Protein AF-A0A8T6LAF3-F1 (afdb_monomer_lite)

Secondary structure (DSSP, 8-state):
-----SEEEEE-SSS-HHHHHTTTTS--PPBSSSS-BSS--HHHHHHHHHHHHHHHTT---SSEEEEE-SSSSEEEEETTEEEEEEEEEE--HHHHHHHHHHHHS--S--PPPPHHHHHHHHHHHHHHHHHHHHTTTTTTS--S-EEEEEEE----SS-HHHHHHT---GGG-SSSS-EEEEETTEEEE-TTT-SSSPPEEEE-TT-TTT-HHHHHHHHHHHHHHT-TTT--HHHHHHHHHHHHHHHHHHHHHHHHHHHHHHHHHHH-GGG-SHHHHHHHHHHHHHHHHHHHH-GGGGGGG--THHHHHHHHHHHHHHHT--GGGS-SS--S-IIIIIS-TT--PPP------

Structure (mmCIF, N/CA/C/O backbone):
data_AF-A0A8T6LAF3-F1
#
_entry.id   AF-A0A8T6LAF3-F1
#
loop_
_atom_site.group_PDB
_atom_site.id
_atom_site.type_symbol
_atom_site.label_atom_id
_atom_site.label_alt_id
_atom_site.label_comp_id
_atom_site.label_asym_id
_atom_site.label_entity_id
_atom_site.label_seq_id
_atom_site.pdbx_PDB_ins_code
_atom_site.Cartn_x
_atom_site.Cartn_y
_atom_site.Cartn_z
_atom_site.occupancy
_atom_site.B_iso_or_equiv
_atom_site.auth_seq_id
_atom_site.auth_comp_id
_atom_site.auth_asym_id
_atom_site.auth_atom_id
_atom_site.pdbx_PDB_model_num
ATOM 1 N N . MET A 1 1 ? -0.465 29.584 13.038 1.00 35.12 1 MET A N 1
ATOM 2 C CA . MET A 1 1 ? 0.715 28.860 12.521 1.00 35.12 1 MET A CA 1
ATOM 3 C C . MET A 1 1 ? 0.182 27.584 11.901 1.00 35.12 1 MET A C 1
ATOM 5 O O . MET A 1 1 ? -0.542 26.882 12.592 1.00 35.12 1 MET A O 1
ATOM 9 N N . SER A 1 2 ? 0.365 27.371 10.596 1.00 39.16 2 SER A N 1
ATOM 10 C CA . SER A 1 2 ? -0.203 26.204 9.914 1.00 39.16 2 SER A CA 1
ATOM 11 C C . SER A 1 2 ? 0.422 24.928 10.471 1.00 39.16 2 SER A C 1
ATOM 13 O O . SER A 1 2 ? 1.623 24.721 10.305 1.00 39.16 2 SER A O 1
ATOM 15 N N . ASN A 1 3 ? -0.383 24.087 11.116 1.00 47.97 3 ASN A N 1
ATOM 16 C CA . ASN A 1 3 ? 0.007 22.715 11.413 1.00 47.97 3 ASN A CA 1
ATOM 17 C C . ASN A 1 3 ? 0.125 21.968 10.084 1.00 47.97 3 ASN A C 1
ATOM 19 O O . ASN A 1 3 ? -0.878 21.562 9.500 1.00 47.97 3 ASN A O 1
ATOM 23 N N . ALA A 1 4 ? 1.349 21.865 9.572 1.00 59.47 4 ALA A N 1
ATOM 24 C CA . ALA A 1 4 ? 1.648 21.021 8.428 1.00 59.47 4 ALA A CA 1
ATOM 25 C C . ALA A 1 4 ? 1.359 19.559 8.801 1.00 59.47 4 ALA A C 1
ATOM 27 O O . ALA A 1 4 ? 1.658 19.131 9.917 1.00 59.47 4 ALA A O 1
ATOM 28 N N . ALA A 1 5 ? 0.760 18.804 7.880 1.00 66.50 5 ALA A N 1
ATOM 29 C CA . ALA A 1 5 ? 0.507 17.382 8.082 1.00 66.50 5 ALA A CA 1
ATOM 30 C C . ALA A 1 5 ? 1.828 16.641 8.369 1.00 66.50 5 ALA A C 1
ATOM 32 O O . ALA A 1 5 ? 2.829 16.898 7.696 1.00 66.50 5 ALA A O 1
ATOM 33 N N . ARG A 1 6 ? 1.831 15.706 9.335 1.00 84.06 6 ARG A N 1
ATOM 34 C CA . ARG A 1 6 ? 3.007 14.873 9.669 1.00 84.06 6 ARG A CA 1
ATOM 35 C C . ARG A 1 6 ? 3.516 14.128 8.437 1.00 84.06 6 ARG A C 1
ATOM 37 O O . ARG A 1 6 ? 4.718 13.998 8.239 1.00 84.06 6 ARG A O 1
ATOM 44 N N . TRP A 1 7 ? 2.582 13.635 7.632 1.00 90.44 7 TRP A N 1
ATOM 45 C CA . TRP A 1 7 ? 2.799 13.071 6.310 1.00 90.44 7 TRP A CA 1
ATOM 46 C C . TRP A 1 7 ? 1.482 13.122 5.524 1.00 90.44 7 TRP A C 1
ATOM 48 O O . TRP A 1 7 ? 0.400 13.287 6.092 1.00 90.44 7 TRP A O 1
ATOM 58 N N . THR A 1 8 ? 1.568 13.018 4.200 1.00 93.25 8 THR A N 1
ATOM 59 C CA . THR A 1 8 ? 0.414 12.873 3.303 1.00 93.25 8 THR A CA 1
ATOM 60 C C . THR A 1 8 ? 0.684 11.728 2.339 1.00 93.25 8 THR A C 1
ATOM 62 O O . THR A 1 8 ? 1.820 11.572 1.890 1.00 93.25 8 THR A O 1
ATOM 65 N N . ARG A 1 9 ? -0.336 10.916 2.057 1.00 94.38 9 ARG A N 1
ATOM 66 C CA . ARG A 1 9 ? -0.231 9.747 1.180 1.00 94.38 9 ARG A CA 1
ATOM 67 C C . ARG A 1 9 ? -1.473 9.619 0.313 1.00 94.38 9 ARG A C 1
ATOM 69 O O . ARG A 1 9 ? -2.582 9.700 0.833 1.00 94.38 9 ARG A O 1
ATOM 76 N N . GLU A 1 10 ? -1.263 9.440 -0.981 1.00 95.12 10 GLU A N 1
ATOM 77 C CA . GLU A 1 10 ? -2.317 9.200 -1.963 1.00 95.12 10 GLU A CA 1
ATOM 78 C C . GLU A 1 10 ? -2.488 7.695 -2.168 1.00 95.12 10 GLU A C 1
ATOM 80 O O . GLU A 1 10 ? -1.505 6.956 -2.191 1.00 95.12 10 GLU A O 1
ATOM 85 N N . PHE A 1 11 ? -3.739 7.274 -2.298 1.00 94.44 11 PHE A N 1
ATOM 86 C CA . PHE A 1 11 ? -4.150 5.924 -2.639 1.00 94.44 11 PHE A CA 1
ATOM 87 C C . PHE A 1 11 ? -4.843 5.990 -3.994 1.00 94.44 11 PHE A C 1
ATOM 89 O O . PHE A 1 11 ? -5.894 6.627 -4.133 1.00 94.44 11 PHE A O 1
ATOM 96 N N . SER A 1 12 ? -4.216 5.399 -5.006 1.00 87.94 12 SER A N 1
ATOM 97 C CA . SER A 1 12 ? -4.565 5.598 -6.409 1.00 87.94 12 SER A CA 1
ATOM 98 C C . SER A 1 12 ? -5.348 4.416 -6.981 1.00 87.94 12 SER A C 1
ATOM 100 O O . SER A 1 12 ? -5.460 3.355 -6.382 1.00 87.94 12 SER A O 1
ATOM 102 N N . THR A 1 13 ? -5.899 4.594 -8.180 1.00 82.44 13 THR A N 1
ATOM 103 C CA . THR A 1 13 ? -6.490 3.501 -8.974 1.00 82.44 13 THR A CA 1
ATOM 104 C C . THR A 1 13 ? -5.475 2.832 -9.909 1.00 82.44 13 THR A C 1
ATOM 106 O O . THR A 1 13 ? -5.830 1.948 -10.686 1.00 82.44 13 THR A O 1
ATOM 109 N N . THR A 1 14 ? -4.221 3.291 -9.895 1.00 76.44 14 THR A N 1
ATOM 110 C CA . THR A 1 14 ? -3.166 2.916 -10.855 1.00 76.44 14 THR A CA 1
ATOM 111 C C . THR A 1 14 ? -2.008 2.125 -10.241 1.00 76.44 14 THR A C 1
ATOM 113 O O . THR A 1 14 ? -1.138 1.651 -10.977 1.00 76.44 14 THR A O 1
ATOM 116 N N . SER A 1 15 ? -2.003 1.991 -8.919 1.00 77.19 15 SER A N 1
ATOM 117 C CA . SER A 1 15 ? -1.082 1.210 -8.088 1.00 77.19 15 SER A CA 1
ATOM 118 C C . SER A 1 15 ? -1.895 0.256 -7.216 1.00 77.19 15 SER A C 1
ATOM 120 O O . SER A 1 15 ? -3.097 0.458 -7.032 1.00 77.19 15 SER A O 1
ATOM 122 N N . SER A 1 16 ? -1.259 -0.799 -6.704 1.00 82.88 16 SER A N 1
ATOM 123 C CA . SER A 1 16 ? -1.925 -1.677 -5.744 1.00 82.88 16 SER A CA 1
ATOM 124 C C . SER A 1 16 ? -2.088 -0.967 -4.395 1.00 82.88 16 SER A C 1
ATOM 126 O O . SER A 1 16 ? -1.293 -0.102 -4.016 1.00 82.88 16 SER A O 1
ATOM 128 N N . PHE A 1 17 ? -3.092 -1.374 -3.621 1.00 86.81 17 PHE A N 1
ATOM 129 C CA . PHE A 1 17 ? -3.304 -0.832 -2.279 1.00 86.81 17 PHE A CA 1
ATOM 130 C C . PHE A 1 17 ? -2.110 -1.100 -1.340 1.00 86.81 17 PHE A C 1
ATOM 132 O O . PHE A 1 17 ? -1.766 -0.257 -0.508 1.00 86.81 17 PHE A O 1
ATOM 139 N N . ALA A 1 18 ? -1.440 -2.249 -1.492 1.00 84.25 18 ALA A N 1
ATOM 140 C CA . ALA A 1 18 ? -0.227 -2.571 -0.743 1.00 84.25 18 ALA A CA 1
ATOM 141 C C . ALA A 1 18 ? 0.961 -1.669 -1.114 1.00 84.25 18 ALA A C 1
ATOM 143 O O . ALA A 1 18 ? 1.684 -1.240 -0.211 1.00 84.25 18 ALA A O 1
ATOM 144 N N . ASP A 1 19 ? 1.140 -1.337 -2.398 1.00 84.38 19 ASP A N 1
ATOM 145 C CA . ASP A 1 19 ? 2.178 -0.397 -2.844 1.00 84.38 19 ASP A CA 1
ATOM 146 C C . ASP A 1 19 ? 1.948 0.990 -2.246 1.00 84.38 19 ASP A C 1
ATOM 148 O O . ASP A 1 19 ? 2.869 1.597 -1.688 1.00 84.38 19 ASP A O 1
ATOM 152 N N . ASP A 1 20 ? 0.699 1.459 -2.299 1.00 89.06 20 ASP A N 1
ATOM 153 C CA . ASP A 1 20 ? 0.316 2.749 -1.736 1.00 89.06 20 ASP A CA 1
ATOM 154 C C . ASP A 1 20 ? 0.552 2.775 -0.227 1.00 89.06 20 ASP A C 1
ATOM 156 O O . ASP A 1 20 ? 1.079 3.759 0.289 1.00 89.06 20 ASP A O 1
ATOM 160 N N . LEU A 1 21 ? 0.258 1.687 0.495 1.00 90.06 21 LEU A N 1
ATOM 161 C CA . LEU A 1 21 ? 0.566 1.543 1.921 1.00 90.06 21 LEU A CA 1
ATOM 162 C C . LEU A 1 21 ? 2.072 1.472 2.215 1.00 90.06 21 LEU A C 1
ATOM 164 O O . LEU A 1 21 ? 2.531 2.037 3.214 1.00 90.06 21 LEU A O 1
ATOM 168 N N . GLY A 1 22 ? 2.870 0.789 1.395 1.00 86.88 22 GLY A N 1
ATOM 169 C CA . GLY A 1 22 ? 4.286 0.526 1.661 1.00 86.88 22 GLY A CA 1
ATOM 170 C C . GLY A 1 22 ? 4.536 0.076 3.112 1.00 86.88 22 GLY A C 1
ATOM 171 O O . GLY A 1 22 ? 3.829 -0.777 3.655 1.00 86.88 22 GLY A O 1
ATOM 172 N N . CYS A 1 23 ? 5.496 0.711 3.795 1.00 85.31 23 CYS A N 1
ATOM 173 C CA . CYS A 1 23 ? 5.815 0.429 5.202 1.00 85.31 23 CYS A CA 1
ATOM 174 C C . CYS A 1 23 ? 4.891 1.109 6.236 1.00 85.31 23 CYS A C 1
ATOM 176 O O . CYS A 1 23 ? 5.088 0.928 7.441 1.00 85.31 23 CYS A O 1
ATOM 178 N N . LEU A 1 24 ? 3.897 1.899 5.810 1.00 87.88 24 LEU A N 1
ATOM 179 C CA . LEU A 1 24 ? 3.048 2.673 6.719 1.00 87.88 24 LEU A CA 1
ATOM 180 C C . LEU A 1 24 ? 2.255 1.752 7.648 1.00 87.88 24 LEU A C 1
ATOM 182 O O . LEU A 1 24 ? 1.417 0.981 7.187 1.00 87.88 24 LEU A O 1
ATOM 186 N N . GLY A 1 25 ? 2.497 1.843 8.956 1.00 85.81 25 GLY A N 1
ATOM 187 C CA . GLY A 1 25 ? 1.742 1.072 9.946 1.00 85.81 25 GLY A CA 1
ATOM 188 C C . GLY A 1 25 ? 1.915 -0.449 9.849 1.00 85.81 25 GLY A C 1
ATOM 189 O O . GLY A 1 25 ? 1.119 -1.187 10.433 1.00 85.81 25 GLY A O 1
ATOM 190 N N . ALA A 1 26 ? 2.928 -0.926 9.113 1.00 82.88 26 ALA A N 1
ATOM 191 C CA . ALA A 1 26 ? 3.217 -2.355 8.982 1.00 82.88 26 ALA A CA 1
ATOM 192 C C . ALA A 1 26 ? 3.587 -2.970 10.342 1.00 82.88 26 ALA A C 1
ATOM 194 O O . ALA A 1 26 ? 3.180 -4.082 10.668 1.00 82.88 26 ALA A O 1
ATOM 195 N N . TRP A 1 27 ? 4.297 -2.207 11.176 1.00 75.12 27 TRP A N 1
ATOM 196 C CA . TRP A 1 27 ? 4.736 -2.637 12.496 1.00 75.12 27 TRP A CA 1
ATOM 197 C C . TRP A 1 27 ? 4.816 -1.466 13.485 1.00 75.12 27 TRP A C 1
ATOM 199 O O . TRP A 1 27 ? 4.896 -0.301 13.091 1.00 75.12 27 TRP A O 1
ATOM 209 N N . VAL A 1 28 ? 4.787 -1.790 14.780 1.00 71.69 28 VAL A N 1
ATOM 210 C CA . VAL A 1 28 ? 4.922 -0.847 15.896 1.00 71.69 28 VAL A CA 1
ATOM 211 C C . VAL A 1 28 ? 6.222 -1.141 16.637 1.00 71.69 28 VAL A C 1
ATOM 213 O O . VAL A 1 28 ? 6.391 -2.237 17.164 1.00 71.69 28 VAL A O 1
ATOM 216 N N . GLY A 1 29 ? 7.113 -0.146 16.709 1.00 60.28 29 GLY A N 1
ATOM 217 C CA . GLY A 1 29 ? 8.422 -0.240 17.360 1.00 60.28 29 GLY A CA 1
ATOM 218 C C . GLY A 1 29 ? 8.396 -0.677 18.817 1.00 60.28 29 GLY A C 1
ATOM 219 O O . GLY A 1 29 ? 7.393 -0.428 19.488 1.00 60.28 29 GLY A O 1
ATOM 220 N N . PRO A 1 30 ? 9.481 -1.268 19.362 1.00 57.03 30 PRO A N 1
ATOM 221 C CA . PRO A 1 30 ? 9.568 -1.556 20.789 1.00 57.03 30 PRO A CA 1
ATOM 222 C C . PRO A 1 30 ? 9.422 -0.264 21.596 1.00 57.03 30 PRO A C 1
ATOM 224 O O . PRO A 1 30 ? 9.661 0.845 21.097 1.00 57.03 30 PRO A O 1
ATOM 227 N N . ARG A 1 31 ? 8.986 -0.382 22.850 1.00 59.12 31 ARG A N 1
ATOM 228 C CA . ARG A 1 31 ? 8.898 0.788 23.722 1.00 59.12 31 ARG A CA 1
ATOM 229 C C . ARG A 1 31 ? 10.295 1.270 24.102 1.00 59.12 31 ARG A C 1
ATOM 231 O O . ARG A 1 31 ? 11.169 0.483 24.447 1.00 59.12 31 ARG A O 1
ATOM 238 N N . THR A 1 32 ? 10.493 2.584 24.067 1.00 55.91 32 THR A N 1
ATOM 239 C CA . THR A 1 32 ? 11.695 3.260 24.588 1.00 55.91 32 THR A CA 1
ATOM 240 C C . THR A 1 32 ? 11.451 3.940 25.930 1.00 55.91 32 THR A C 1
ATOM 242 O O . THR A 1 32 ? 12.365 4.518 26.511 1.00 55.91 32 THR A O 1
ATOM 245 N N . GLY A 1 33 ? 10.223 3.861 26.442 1.00 55.62 33 GLY A N 1
ATOM 246 C CA . GLY A 1 33 ? 9.832 4.366 27.749 1.00 55.62 33 GLY A CA 1
ATOM 247 C C . GLY A 1 33 ? 8.349 4.104 28.033 1.00 55.62 33 GLY A C 1
ATOM 248 O O . GLY A 1 33 ? 7.658 3.527 27.192 1.00 55.62 33 GLY A O 1
ATOM 249 N N . PRO A 1 34 ? 7.825 4.571 29.183 1.00 49.09 34 PRO A N 1
ATOM 250 C CA . PRO A 1 34 ? 6.436 4.334 29.595 1.00 49.09 34 PRO A CA 1
ATOM 251 C C . PRO A 1 34 ? 5.391 4.845 28.592 1.00 49.09 34 PRO A C 1
ATOM 253 O O . PRO A 1 34 ? 4.280 4.328 28.540 1.00 49.09 34 PRO A O 1
ATOM 256 N N . THR A 1 35 ? 5.749 5.859 27.797 1.00 51.72 35 THR A N 1
ATOM 257 C CA . THR A 1 35 ? 4.853 6.554 26.859 1.00 51.72 35 THR A CA 1
ATOM 258 C C . THR A 1 35 ? 5.409 6.679 25.437 1.00 51.72 35 THR A C 1
ATOM 260 O O . THR A 1 35 ? 4.739 7.251 24.580 1.00 51.72 35 THR A O 1
ATOM 263 N N . GLN A 1 36 ? 6.617 6.171 25.161 1.00 49.41 36 GLN A N 1
ATOM 264 C CA . GLN A 1 36 ? 7.331 6.399 23.897 1.00 49.41 36 GLN A CA 1
ATOM 265 C C . GLN A 1 36 ? 7.764 5.088 23.229 1.00 49.41 36 GLN A C 1
ATOM 267 O O . GLN A 1 36 ? 8.062 4.102 23.904 1.00 49.41 36 GLN A O 1
ATOM 272 N N . ARG A 1 37 ? 7.808 5.089 21.892 1.00 59.19 37 ARG A N 1
ATOM 273 C CA . ARG A 1 37 ? 8.298 3.985 21.048 1.00 59.19 37 ARG A CA 1
ATOM 274 C C . ARG A 1 37 ? 9.394 4.484 20.106 1.00 59.19 37 ARG A C 1
ATOM 276 O O . ARG A 1 37 ? 9.395 5.656 19.734 1.00 59.19 37 ARG A O 1
ATOM 283 N N . THR A 1 38 ? 10.315 3.597 19.723 1.00 46.25 38 THR A N 1
ATOM 284 C CA . THR A 1 38 ? 11.524 3.932 18.941 1.00 46.25 38 THR A CA 1
ATOM 285 C C . THR A 1 38 ? 11.226 4.336 17.500 1.00 46.25 38 THR A C 1
ATOM 287 O O . THR A 1 38 ? 11.943 5.165 16.952 1.00 46.25 38 THR A O 1
ATOM 290 N N . GLN A 1 39 ? 10.195 3.749 16.884 1.00 47.47 39 GLN A N 1
ATOM 291 C CA . GLN A 1 39 ? 9.787 3.963 15.490 1.00 47.47 39 GLN A CA 1
ATOM 292 C C . GLN A 1 39 ? 8.335 3.495 15.289 1.00 47.47 39 GLN A C 1
ATOM 294 O O . GLN A 1 39 ? 7.916 2.506 15.886 1.00 47.47 39 GLN A O 1
ATOM 299 N N . GLY A 1 40 ? 7.576 4.183 14.432 1.00 54.06 40 GLY A N 1
ATOM 300 C CA . GLY A 1 40 ? 6.175 3.867 14.131 1.00 54.06 40 GLY A CA 1
ATOM 301 C C . GLY A 1 40 ? 5.202 4.487 15.135 1.00 54.06 40 GLY A C 1
ATOM 302 O O . GLY A 1 40 ? 5.209 4.159 16.322 1.00 54.06 40 GLY A O 1
ATOM 303 N N . GLN A 1 41 ? 4.359 5.404 14.660 1.00 71.25 41 GLN A N 1
ATOM 304 C CA . GLN A 1 41 ? 3.243 5.896 15.459 1.00 71.25 41 GLN A CA 1
ATOM 305 C C . GLN A 1 41 ? 2.191 4.787 15.516 1.00 71.25 41 GLN A C 1
ATOM 307 O O . GLN A 1 41 ? 1.797 4.248 14.483 1.00 71.25 41 GLN A O 1
ATOM 312 N N . LYS A 1 42 ? 1.763 4.402 16.721 1.00 82.44 42 LYS A N 1
ATOM 313 C CA . LYS A 1 42 ? 0.700 3.398 16.924 1.00 82.44 42 LYS A CA 1
ATOM 314 C C . LYS A 1 42 ? -0.565 3.761 16.141 1.00 82.44 42 LYS A C 1
ATOM 316 O O . LYS A 1 42 ? -1.282 2.888 15.672 1.00 82.44 42 LYS A O 1
ATOM 321 N N . GLU A 1 43 ? -0.790 5.054 15.957 1.00 89.25 43 GLU A N 1
ATOM 322 C CA . GLU A 1 43 ? -1.847 5.638 15.154 1.00 89.25 43 GLU A CA 1
ATOM 323 C C . GLU A 1 43 ? -1.759 5.164 13.697 1.00 89.25 43 GLU A C 1
ATOM 325 O O . GLU A 1 43 ? -2.765 4.738 13.139 1.00 89.25 43 GLU A O 1
ATOM 330 N N . ASP A 1 44 ? -0.560 5.142 13.105 1.00 91.25 44 ASP A N 1
ATOM 331 C CA . ASP A 1 44 ? -0.345 4.691 11.725 1.00 91.25 44 ASP A CA 1
ATOM 332 C C . ASP A 1 44 ? -0.597 3.167 11.598 1.00 91.25 44 ASP A C 1
ATOM 334 O O . ASP A 1 44 ? -1.147 2.704 10.598 1.00 91.25 44 ASP A O 1
ATOM 338 N N . TYR A 1 45 ? -0.257 2.378 12.628 1.00 89.31 45 TYR A N 1
ATOM 339 C CA . TYR A 1 45 ? -0.554 0.934 12.692 1.00 89.31 45 TYR A CA 1
ATOM 340 C C . TYR A 1 45 ? -2.056 0.648 12.742 1.00 89.31 45 TYR A C 1
ATOM 342 O O . TYR A 1 45 ? -2.552 -0.234 12.035 1.00 89.31 45 TYR A O 1
ATOM 350 N N . VAL A 1 46 ? -2.789 1.409 13.552 1.00 92.50 46 VAL A N 1
ATOM 351 C CA . VAL A 1 46 ? -4.249 1.320 13.648 1.00 92.50 46 VAL A CA 1
ATOM 352 C C . VAL A 1 46 ? -4.897 1.775 12.343 1.00 92.50 46 VAL A C 1
ATOM 354 O O . VAL A 1 46 ? -5.789 1.093 11.842 1.00 92.50 46 VAL A O 1
ATOM 357 N N . LEU A 1 47 ? -4.408 2.872 11.756 1.00 95.12 47 LEU A N 1
ATOM 358 C CA . LEU A 1 47 ? -4.870 3.368 10.464 1.00 95.12 47 LEU A CA 1
ATOM 359 C C . LEU A 1 47 ? -4.760 2.288 9.384 1.00 95.12 47 LEU A C 1
ATOM 361 O O . LEU A 1 47 ? -5.750 2.052 8.697 1.00 95.12 47 LEU A O 1
ATOM 365 N N . ARG A 1 48 ? -3.604 1.612 9.248 1.00 94.62 48 ARG A N 1
ATOM 366 C CA . ARG A 1 48 ? -3.424 0.541 8.249 1.00 94.62 48 ARG A CA 1
ATOM 367 C C . ARG A 1 48 ? -4.546 -0.492 8.354 1.00 94.62 48 ARG A C 1
ATOM 369 O O . ARG A 1 48 ? -5.204 -0.770 7.361 1.00 94.62 48 ARG A O 1
ATOM 376 N N . ARG A 1 49 ? -4.820 -0.995 9.561 1.00 94.62 49 ARG A N 1
ATOM 377 C CA . ARG A 1 49 ? -5.879 -1.989 9.810 1.00 94.62 49 ARG A CA 1
ATOM 378 C C . ARG A 1 49 ? -7.265 -1.487 9.437 1.00 94.62 49 ARG A C 1
ATOM 380 O O . ARG A 1 49 ? -8.000 -2.191 8.753 1.00 94.62 49 ARG A O 1
ATOM 387 N N . VAL A 1 50 ? -7.610 -0.270 9.856 1.00 96.06 50 VAL A N 1
ATOM 388 C CA . VAL A 1 50 ? -8.911 0.335 9.537 1.00 96.06 50 VAL A CA 1
ATOM 389 C C . VAL A 1 50 ? -9.076 0.501 8.027 1.00 96.06 50 VAL A C 1
ATOM 391 O O . VAL A 1 50 ? -10.120 0.136 7.498 1.00 96.06 50 VAL A O 1
ATOM 394 N N . LEU A 1 51 ? -8.055 0.990 7.316 1.00 96.19 51 LEU A N 1
ATOM 395 C CA . LEU A 1 51 ? -8.128 1.145 5.861 1.00 96.19 51 LEU A CA 1
ATOM 396 C C . LEU A 1 51 ? -8.255 -0.209 5.147 1.00 96.19 51 LEU A C 1
ATOM 398 O O . LEU A 1 51 ? -9.076 -0.329 4.245 1.00 96.19 51 LEU A O 1
ATOM 402 N N . VAL A 1 52 ? -7.510 -1.237 5.568 1.00 94.38 52 VAL A N 1
ATOM 403 C CA . VAL A 1 52 ? -7.629 -2.593 4.998 1.00 94.38 52 VAL A CA 1
ATOM 404 C C . VAL A 1 52 ? -9.039 -3.150 5.204 1.00 94.38 52 VAL A C 1
ATOM 406 O O . VAL A 1 52 ? -9.662 -3.606 4.249 1.00 94.38 52 VAL A O 1
ATOM 409 N N . ALA A 1 53 ? -9.587 -3.054 6.418 1.00 94.12 53 ALA A N 1
ATOM 410 C CA . ALA A 1 53 ? -10.943 -3.519 6.707 1.00 94.12 53 ALA A CA 1
ATOM 411 C C . ALA A 1 53 ? -12.003 -2.771 5.876 1.00 94.12 53 ALA A C 1
ATOM 413 O O . ALA A 1 53 ? -12.885 -3.392 5.285 1.00 94.12 53 ALA A O 1
ATOM 414 N N . LEU A 1 54 ? -11.886 -1.443 5.758 1.00 94.06 54 LEU A N 1
ATOM 415 C CA . LEU A 1 54 ? -12.786 -0.644 4.922 1.00 94.06 54 LEU A CA 1
ATOM 416 C C . LEU A 1 54 ? -12.654 -0.993 3.432 1.00 94.06 54 LEU A C 1
ATOM 418 O O . LEU A 1 54 ? -13.669 -1.033 2.738 1.00 94.06 54 LEU A O 1
ATOM 422 N N . ARG A 1 55 ? -11.440 -1.284 2.938 1.00 92.75 55 ARG A N 1
ATOM 423 C CA . ARG A 1 55 ? -11.202 -1.742 1.558 1.00 92.75 55 ARG A CA 1
ATOM 424 C C . ARG A 1 55 ? -11.907 -3.068 1.290 1.00 92.75 55 ARG A C 1
ATOM 426 O O . ARG A 1 55 ? -12.647 -3.159 0.316 1.00 92.75 55 ARG A O 1
ATOM 433 N N . ARG A 1 56 ? -11.729 -4.062 2.167 1.00 88.00 56 ARG A N 1
ATOM 434 C CA . ARG A 1 56 ? -12.367 -5.390 2.052 1.00 88.00 56 ARG A CA 1
ATOM 435 C C . ARG A 1 56 ? -13.894 -5.314 2.055 1.00 88.00 56 ARG A C 1
ATOM 437 O O . ARG A 1 56 ? -14.555 -6.103 1.394 1.00 88.00 56 ARG A O 1
ATOM 444 N N . GLN A 1 57 ? -14.445 -4.314 2.736 1.00 88.25 57 GLN A N 1
ATOM 445 C CA . GLN A 1 57 ? -15.882 -4.038 2.796 1.00 88.25 57 GLN A CA 1
ATOM 446 C C . GLN A 1 57 ? -16.391 -3.134 1.659 1.00 88.25 57 GLN A C 1
ATOM 448 O O . GLN A 1 57 ? -17.565 -2.764 1.649 1.00 88.25 57 GLN A O 1
ATOM 453 N N . GLY A 1 58 ? -15.529 -2.731 0.717 1.00 89.69 58 GLY A N 1
ATOM 454 C CA . GLY A 1 58 ? -15.897 -1.836 -0.385 1.00 89.69 58 GLY A CA 1
ATOM 455 C C . GLY A 1 58 ? -16.309 -0.430 0.072 1.00 89.69 58 GLY A C 1
ATOM 456 O O . GLY A 1 58 ? -17.072 0.243 -0.616 1.00 89.69 58 GLY A O 1
ATOM 457 N N . ARG A 1 59 ? -15.841 0.012 1.248 1.00 91.56 59 ARG A N 1
ATOM 458 C CA . ARG A 1 59 ? -16.207 1.289 1.891 1.00 91.56 59 ARG A CA 1
ATOM 459 C C . ARG A 1 59 ? -15.192 2.416 1.658 1.00 91.56 59 ARG A C 1
ATOM 461 O O . ARG A 1 59 ? -15.361 3.493 2.222 1.00 91.56 59 ARG A O 1
ATOM 468 N N . LEU A 1 60 ? -14.152 2.186 0.853 1.00 92.69 60 LEU A N 1
ATOM 469 C CA . LEU A 1 60 ? -13.200 3.219 0.426 1.00 92.69 60 LEU A CA 1
ATOM 470 C C . LEU A 1 60 ? -13.463 3.632 -1.021 1.00 92.69 60 LEU A C 1
ATOM 472 O O . LEU A 1 60 ? -13.506 2.786 -1.914 1.00 92.69 60 LEU A O 1
ATOM 476 N N . ASN A 1 61 ? -13.575 4.939 -1.259 1.00 92.00 61 ASN A N 1
ATOM 477 C CA . ASN A 1 61 ? -13.745 5.491 -2.602 1.00 92.00 61 ASN A CA 1
ATOM 478 C C . ASN A 1 61 ? -12.393 5.948 -3.158 1.00 92.00 61 ASN A C 1
ATOM 480 O O . ASN A 1 61 ? -11.888 7.004 -2.783 1.00 92.00 61 ASN A O 1
ATOM 484 N N . PHE A 1 62 ? -11.812 5.166 -4.066 1.00 92.25 62 PHE A N 1
ATOM 485 C CA . PHE A 1 62 ? -10.562 5.528 -4.735 1.00 92.25 62 PHE A CA 1
ATOM 486 C C . PHE A 1 62 ? -10.787 6.560 -5.866 1.00 92.25 62 PHE A C 1
ATOM 488 O O . PHE A 1 62 ? -11.807 6.496 -6.556 1.00 92.25 62 PHE A O 1
ATOM 495 N N . PRO A 1 63 ? -9.823 7.463 -6.129 1.00 95.44 63 PRO A N 1
ATOM 496 C CA . PRO A 1 63 ? -8.634 7.709 -5.320 1.00 95.44 63 PRO A CA 1
ATOM 497 C C . PRO A 1 63 ? -8.972 8.513 -4.058 1.00 95.44 63 PRO A C 1
ATOM 499 O O . PRO A 1 63 ? -9.909 9.317 -4.045 1.00 95.44 63 PRO A O 1
ATOM 502 N N . PHE A 1 64 ? -8.168 8.330 -3.015 1.00 96.69 64 PHE A N 1
ATOM 503 C CA . PHE A 1 64 ? -8.284 9.106 -1.785 1.00 96.69 64 PHE A CA 1
ATOM 504 C C . PHE A 1 64 ? -6.916 9.473 -1.225 1.00 96.69 64 PHE A C 1
ATOM 506 O O . PHE A 1 64 ? -5.910 8.830 -1.510 1.00 96.69 64 PHE A O 1
ATOM 513 N N . THR A 1 65 ? -6.882 10.504 -0.390 1.00 96.69 65 THR A N 1
ATOM 514 C CA . THR A 1 65 ? -5.654 10.978 0.249 1.00 96.69 65 THR A CA 1
ATOM 515 C C . THR A 1 65 ? -5.803 10.924 1.755 1.00 96.69 65 THR A C 1
ATOM 517 O O . THR A 1 65 ? -6.814 11.358 2.300 1.00 96.69 65 THR A O 1
ATOM 520 N N . VAL A 1 66 ? -4.780 10.432 2.448 1.00 96.06 66 VAL A N 1
ATOM 521 C CA . VAL A 1 66 ? -4.702 10.473 3.907 1.00 96.06 66 VAL A CA 1
ATOM 522 C C . VAL A 1 66 ? -3.706 11.543 4.323 1.00 96.06 66 VAL A C 1
ATOM 524 O O . VAL A 1 66 ? -2.537 11.508 3.935 1.00 96.06 66 VAL A O 1
ATOM 527 N N . HIS A 1 67 ? -4.168 12.476 5.144 1.00 93.69 67 HIS A N 1
ATOM 528 C CA . HIS A 1 67 ? -3.360 13.503 5.784 1.00 93.69 67 HIS A CA 1
ATOM 529 C C . HIS A 1 67 ? -3.237 13.185 7.272 1.00 93.69 67 HIS A C 1
ATOM 531 O O . HIS A 1 67 ? -4.229 13.213 7.997 1.00 93.69 67 HIS A O 1
ATOM 537 N N . ALA A 1 68 ? -2.027 12.906 7.746 1.00 91.56 68 ALA A N 1
ATOM 538 C CA . ALA A 1 68 ? -1.776 12.749 9.171 1.00 91.56 68 ALA A CA 1
ATOM 539 C C . ALA A 1 68 ? -1.711 14.121 9.853 1.00 91.56 68 ALA A C 1
ATOM 541 O O . ALA A 1 68 ? -0.844 14.936 9.531 1.00 91.56 68 ALA A O 1
ATOM 542 N N . SER A 1 69 ? -2.604 14.381 10.802 1.00 85.31 69 SER A N 1
ATOM 543 C CA . SER A 1 69 ? -2.745 15.676 11.479 1.00 85.31 69 SER A CA 1
ATOM 544 C C . SER A 1 69 ? -2.677 15.536 12.999 1.00 85.31 69 SER A C 1
ATOM 546 O O . SER A 1 69 ? -2.562 14.439 13.531 1.00 85.31 69 SER A O 1
ATOM 548 N N . GLU A 1 70 ? -2.686 16.659 13.720 1.00 82.12 70 GLU A N 1
ATOM 549 C CA . GLU A 1 70 ? -2.706 16.634 15.192 1.00 82.12 70 GLU A CA 1
ATOM 550 C C . GLU A 1 70 ? -4.093 16.343 15.773 1.00 82.12 70 GLU A C 1
ATOM 552 O O . GLU A 1 70 ? -4.206 15.832 16.890 1.00 82.12 70 GLU A O 1
ATOM 557 N N . ARG A 1 71 ? -5.157 16.760 15.071 1.00 84.88 71 ARG A N 1
ATOM 558 C CA . ARG A 1 71 ? -6.538 16.501 15.479 1.00 84.88 71 ARG A CA 1
ATOM 559 C C . ARG A 1 71 ? -7.520 16.675 14.308 1.00 84.88 71 ARG A C 1
ATOM 561 O O . ARG A 1 71 ? -7.680 17.804 13.839 1.00 84.88 71 ARG A O 1
ATOM 568 N N . PRO A 1 72 ? -8.238 15.619 13.893 1.00 91.25 72 PRO A N 1
ATOM 569 C CA . PRO A 1 72 ? -8.032 14.223 14.299 1.00 91.25 72 PRO A CA 1
ATOM 570 C C . PRO A 1 72 ? -6.637 13.700 13.906 1.00 91.25 72 PRO A C 1
ATOM 572 O O . PRO A 1 72 ? -5.916 14.381 13.177 1.00 91.25 72 PRO A O 1
ATOM 575 N N . ASP A 1 73 ? -6.243 12.519 14.381 1.00 92.25 73 ASP A N 1
ATOM 576 C CA . ASP A 1 73 ? -4.946 11.914 14.020 1.00 92.25 73 ASP A CA 1
ATOM 577 C C . ASP A 1 73 ? -4.777 11.748 12.493 1.00 92.25 73 ASP A C 1
ATOM 579 O O . ASP A 1 73 ? -3.674 11.916 11.963 1.00 92.25 73 ASP A O 1
ATOM 583 N N . PHE A 1 74 ? -5.881 11.505 11.771 1.00 94.06 74 PHE A N 1
ATOM 584 C CA . PHE A 1 74 ? -5.912 11.444 10.307 1.00 94.06 74 PHE A CA 1
ATOM 585 C C . PHE A 1 74 ? -7.145 12.122 9.710 1.00 94.06 74 PHE A C 1
ATOM 587 O O . PHE A 1 74 ? -8.252 11.991 10.229 1.00 94.06 74 PHE A O 1
ATOM 594 N N . VAL A 1 75 ? -6.966 12.777 8.566 1.00 94.50 75 VAL A N 1
ATOM 595 C CA . VAL A 1 75 ? -8.043 13.258 7.694 1.00 94.50 75 VAL A CA 1
ATOM 596 C C . VAL A 1 75 ? -7.942 12.530 6.361 1.00 94.50 75 VAL A C 1
ATOM 598 O O . VAL A 1 75 ? -6.922 12.615 5.681 1.00 94.50 75 VAL A O 1
ATOM 601 N N . ILE A 1 76 ? -9.003 11.821 5.994 1.00 95.81 76 ILE A N 1
ATOM 602 C CA . ILE A 1 76 ? -9.133 11.099 4.735 1.00 95.81 76 ILE A CA 1
ATOM 603 C C . ILE A 1 76 ? -9.968 11.970 3.799 1.00 95.81 76 ILE A C 1
ATOM 605 O O . ILE A 1 76 ? -11.068 12.387 4.156 1.00 95.81 76 ILE A O 1
ATOM 609 N N . ALA A 1 77 ? -9.432 12.291 2.627 1.00 95.31 77 ALA A N 1
ATOM 610 C CA . ALA A 1 77 ? -10.066 13.123 1.615 1.00 95.31 77 ALA A CA 1
ATOM 611 C C . ALA A 1 77 ? -10.375 12.295 0.366 1.00 95.31 77 ALA A C 1
ATOM 613 O O . ALA A 1 77 ? -9.472 11.763 -0.274 1.00 95.31 77 ALA A O 1
ATOM 614 N N . GLU A 1 78 ? -11.656 12.231 0.018 1.00 94.19 78 GLU A N 1
ATOM 615 C CA . GLU A 1 78 ? -12.198 11.546 -1.155 1.00 94.19 78 GLU A CA 1
ATOM 616 C C . GLU A 1 78 ? -12.927 12.556 -2.055 1.00 94.19 78 GLU A C 1
ATOM 618 O O . GLU A 1 78 ? -13.226 13.682 -1.642 1.00 94.19 78 GLU A O 1
ATOM 623 N N . ALA A 1 79 ? -13.302 12.147 -3.271 1.00 90.31 79 ALA A N 1
ATOM 624 C CA . ALA A 1 79 ? -14.073 12.993 -4.189 1.00 90.31 79 ALA A CA 1
ATOM 625 C C . ALA A 1 79 ? -15.402 13.489 -3.582 1.00 90.31 79 ALA A C 1
ATOM 627 O O . ALA A 1 79 ? -15.840 14.607 -3.850 1.00 90.31 79 ALA A O 1
ATOM 628 N N . SER A 1 80 ? -16.039 12.680 -2.728 1.00 88.75 80 SER A N 1
ATOM 629 C CA . SER A 1 80 ? -17.276 13.051 -2.037 1.00 88.75 80 SER A CA 1
ATOM 630 C C . SER A 1 80 ? -17.074 14.033 -0.882 1.00 88.75 80 SER A C 1
ATOM 632 O O . SER A 1 80 ? -18.065 14.556 -0.372 1.00 88.75 80 SER A O 1
ATOM 634 N N . GLY A 1 81 ? -15.843 14.289 -0.442 1.00 92.06 81 GLY A N 1
ATOM 635 C CA . GLY A 1 81 ? -15.500 15.126 0.709 1.00 92.06 81 GLY A CA 1
ATOM 636 C C . GLY A 1 81 ? -14.523 14.428 1.653 1.00 92.06 81 GLY A C 1
ATOM 637 O O . GLY A 1 81 ? -14.019 13.351 1.348 1.00 92.06 81 GLY A O 1
ATOM 638 N N . SER A 1 82 ? -14.263 15.035 2.811 1.00 94.19 82 SER A N 1
ATOM 639 C CA . SER A 1 82 ? -13.322 14.497 3.795 1.00 94.19 82 SER A CA 1
ATOM 640 C C . SER A 1 82 ? -13.991 14.033 5.085 1.00 94.19 82 SER A C 1
ATOM 642 O O . SER A 1 82 ? -15.030 14.558 5.500 1.00 94.19 82 SER A O 1
ATOM 644 N N . TRP A 1 83 ? -13.368 13.060 5.737 1.00 94.94 83 TRP A N 1
ATOM 645 C CA . TRP A 1 83 ? -13.752 12.535 7.040 1.00 94.94 83 TRP A CA 1
ATOM 646 C C . TRP A 1 83 ? -12.515 12.292 7.910 1.00 94.94 83 TRP A C 1
ATOM 648 O O . TRP A 1 83 ? -11.405 12.110 7.416 1.00 94.94 83 TRP A O 1
ATOM 658 N N . GLY A 1 84 ? -12.691 12.357 9.226 1.00 94.94 84 GLY A N 1
ATOM 659 C CA . GLY A 1 84 ? -11.614 12.196 10.200 1.00 94.94 84 GLY A CA 1
ATOM 660 C C . GLY A 1 84 ? -11.526 10.792 10.780 1.00 94.94 84 GLY A C 1
ATOM 661 O O . GLY A 1 84 ? -12.549 10.127 10.929 1.00 94.94 84 GLY A O 1
ATOM 662 N N . LEU A 1 85 ? -10.332 10.376 11.194 1.00 95.50 85 LEU A N 1
ATOM 663 C CA . LEU A 1 85 ? -10.110 9.215 12.050 1.00 95.50 85 LEU A CA 1
ATOM 664 C C . LEU A 1 85 ? -9.249 9.627 13.243 1.00 95.50 85 LEU A C 1
ATOM 666 O O . LEU A 1 85 ? -8.070 9.941 13.099 1.00 95.50 85 LEU A O 1
ATOM 670 N N . GLU A 1 86 ? -9.850 9.617 14.427 1.00 94.81 86 GLU A N 1
ATOM 671 C CA . GLU A 1 86 ? -9.130 9.750 15.689 1.00 94.81 86 GLU A CA 1
ATOM 672 C C . GLU A 1 86 ? -8.761 8.363 16.211 1.00 94.81 86 GLU A C 1
ATOM 674 O O . GLU A 1 86 ? -9.598 7.462 16.228 1.00 94.81 86 GLU A O 1
ATOM 679 N N . VAL A 1 87 ? -7.545 8.202 16.720 1.00 92.75 87 VAL A N 1
ATOM 680 C CA . VAL A 1 87 ? -7.091 6.980 17.373 1.00 92.75 87 VAL A CA 1
ATOM 681 C C . VAL A 1 87 ? -7.028 7.186 18.890 1.00 92.75 87 VAL A C 1
ATOM 683 O O . VAL A 1 87 ? -6.669 8.238 19.439 1.00 92.75 87 VAL A O 1
ATOM 686 N N . THR A 1 88 ? -7.433 6.158 19.625 1.00 90.38 88 THR A N 1
ATOM 687 C CA . THR A 1 88 ? -7.258 6.071 21.072 1.00 90.38 88 THR A CA 1
ATOM 688 C C . THR A 1 88 ? -6.847 4.669 21.463 1.00 90.38 88 THR A C 1
ATOM 690 O O . THR A 1 88 ? -7.206 3.706 20.803 1.00 90.38 88 THR A O 1
ATOM 693 N N . GLU A 1 89 ? -6.121 4.548 22.562 1.00 85.06 89 GLU A N 1
ATOM 694 C CA . GLU A 1 89 ? -5.741 3.254 23.121 1.00 85.06 89 GLU A CA 1
ATOM 695 C C . GLU A 1 89 ? -6.634 2.944 24.324 1.00 85.06 89 GLU A C 1
ATOM 697 O O . GLU A 1 89 ? -6.900 3.833 25.142 1.00 85.06 89 GLU A O 1
ATOM 702 N N . ALA A 1 90 ? -7.098 1.701 24.413 1.00 78.19 90 ALA A N 1
ATOM 703 C CA . ALA A 1 90 ? -7.716 1.138 25.602 1.00 78.19 90 ALA A CA 1
ATOM 704 C C . ALA A 1 90 ? -6.656 0.324 26.354 1.00 78.19 90 ALA A C 1
ATOM 706 O O . ALA A 1 90 ? -6.096 -0.635 25.827 1.00 78.19 90 ALA A O 1
ATOM 707 N N . GLY A 1 91 ? -6.340 0.748 27.575 1.00 68.12 91 GLY A N 1
ATOM 708 C CA . GLY A 1 91 ? -5.330 0.123 28.420 1.00 68.12 91 GLY A CA 1
ATOM 709 C C . GLY A 1 91 ? -4.998 1.020 29.607 1.00 68.12 91 GLY A C 1
ATOM 710 O O . GLY A 1 91 ? -4.807 2.228 29.443 1.00 68.12 91 GLY A O 1
ATOM 711 N N . SER A 1 92 ? -4.929 0.440 30.805 1.00 57.66 92 SER A N 1
ATOM 712 C CA . SER A 1 92 ? -4.697 1.216 32.023 1.00 57.66 92 SER A CA 1
ATOM 713 C C . SER A 1 92 ? -3.270 1.784 32.063 1.00 57.66 92 SER A C 1
ATOM 715 O O . SER A 1 92 ? -2.328 1.148 31.593 1.00 57.66 92 SER A O 1
ATOM 717 N N . GLU A 1 93 ? -3.084 2.971 32.655 1.00 53.19 93 GLU A N 1
ATOM 718 C CA . GLU A 1 93 ? -1.754 3.584 32.864 1.00 53.19 93 GLU A CA 1
ATOM 719 C C . GLU A 1 93 ? -0.807 2.636 33.620 1.00 53.19 93 GLU A C 1
ATOM 721 O O . GLU A 1 93 ? 0.355 2.491 33.252 1.00 53.19 93 GLU A O 1
ATOM 726 N N . TRP A 1 94 ? -1.337 1.884 34.589 1.00 55.03 94 TRP A N 1
ATOM 727 C CA . TRP A 1 94 ? -0.612 0.825 35.296 1.00 55.03 94 TRP A CA 1
ATOM 728 C C . TRP A 1 94 ? -0.158 -0.318 34.368 1.00 55.03 94 TRP A C 1
ATOM 730 O O . TRP A 1 94 ? 0.978 -0.785 34.465 1.00 55.03 94 TRP A O 1
ATOM 740 N N . PHE A 1 95 ? -1.016 -0.767 33.444 1.00 56.25 95 PHE A N 1
ATOM 741 C CA . PHE A 1 95 ? -0.663 -1.797 32.461 1.00 56.25 95 PHE A CA 1
ATOM 742 C C . PHE A 1 95 ? 0.374 -1.265 31.463 1.00 56.25 95 PHE A C 1
ATOM 744 O O . PHE A 1 95 ? 1.315 -1.971 31.108 1.00 56.25 95 PHE A O 1
ATOM 751 N N . GLN A 1 96 ? 0.268 0.009 31.077 1.00 55.22 96 GLN A N 1
ATOM 752 C CA . GLN A 1 96 ? 1.255 0.674 30.228 1.00 55.22 96 GLN A CA 1
ATOM 753 C C . GLN A 1 96 ? 2.635 0.760 30.904 1.00 55.22 96 GLN A C 1
ATOM 755 O O . GLN A 1 96 ? 3.645 0.500 30.254 1.00 55.22 96 GLN A O 1
ATOM 760 N N . GLU A 1 97 ? 2.712 1.056 32.199 1.00 56.22 97 GLU A N 1
ATOM 761 C CA . GLU A 1 97 ? 3.983 1.053 32.936 1.00 56.22 97 GLU A CA 1
ATOM 762 C C . GLU A 1 97 ? 4.592 -0.356 33.040 1.00 56.22 97 GLU A C 1
ATOM 764 O O . GLU A 1 97 ? 5.799 -0.529 32.853 1.00 56.22 97 GLU A O 1
ATOM 769 N N . LYS A 1 98 ? 3.763 -1.383 33.273 1.00 57.47 98 LYS A N 1
ATOM 770 C CA . LYS A 1 98 ? 4.202 -2.786 33.377 1.00 57.47 98 LYS A CA 1
ATOM 771 C C . LYS A 1 98 ? 4.630 -3.399 32.045 1.00 57.47 98 LYS A C 1
ATOM 773 O O . LYS A 1 98 ? 5.581 -4.175 32.037 1.00 57.47 98 LYS A O 1
ATOM 778 N N . MET A 1 99 ? 4.013 -3.009 30.932 1.00 57.12 99 MET A N 1
ATOM 779 C CA . MET A 1 99 ? 4.388 -3.468 29.590 1.00 57.12 99 MET A CA 1
ATOM 780 C C . MET A 1 99 ? 5.848 -3.163 29.243 1.00 57.12 99 MET A C 1
ATOM 782 O O . MET A 1 99 ? 6.547 -4.019 28.714 1.00 57.12 99 MET A O 1
ATOM 786 N N . THR A 1 100 ? 6.347 -1.984 29.619 1.00 57.25 100 THR A N 1
ATOM 787 C CA . THR A 1 100 ? 7.759 -1.608 29.416 1.00 57.25 100 THR A CA 1
ATOM 788 C C . THR A 1 100 ? 8.715 -2.528 30.192 1.00 57.25 100 THR A C 1
ATOM 790 O O . THR A 1 100 ? 9.791 -2.884 29.710 1.00 57.25 100 THR A O 1
ATOM 793 N N . TYR A 1 101 ? 8.310 -2.956 31.392 1.00 59.50 101 TYR A N 1
ATOM 794 C CA . TYR A 1 101 ? 9.057 -3.918 32.205 1.00 59.50 101 TYR A CA 1
ATOM 795 C C . TYR A 1 101 ? 8.971 -5.347 31.638 1.00 59.50 101 TYR A C 1
ATOM 797 O O . TYR A 1 101 ? 9.957 -6.073 31.661 1.00 59.50 101 TYR A O 1
ATOM 805 N N . TRP A 1 102 ? 7.830 -5.754 31.076 1.00 60.56 102 TRP A N 1
ATOM 806 C CA . TRP A 1 102 ? 7.640 -7.103 30.526 1.00 60.56 102 TRP A CA 1
ATOM 807 C C . TRP A 1 102 ? 8.262 -7.317 29.146 1.00 60.56 102 TRP A C 1
ATOM 809 O O . TRP A 1 102 ? 8.725 -8.421 28.874 1.00 60.56 102 TRP A O 1
ATOM 819 N N . GLU A 1 103 ? 8.341 -6.280 28.308 1.00 57.44 103 GLU A N 1
ATOM 820 C CA . GLU A 1 103 ? 9.091 -6.327 27.041 1.00 57.44 103 GLU A CA 1
ATOM 821 C C . GLU A 1 103 ? 10.602 -6.539 27.283 1.00 57.44 103 GLU A C 1
ATOM 823 O O . GLU A 1 103 ? 11.289 -7.109 26.439 1.00 57.44 103 GLU A O 1
ATOM 828 N N . THR A 1 104 ? 11.122 -6.130 28.450 1.00 56.22 104 THR A N 1
ATOM 829 C CA . THR A 1 104 ? 12.538 -6.290 28.838 1.00 56.22 104 THR A CA 1
ATOM 830 C C . THR A 1 104 ? 12.793 -7.473 29.779 1.00 56.22 104 THR A C 1
ATOM 832 O O . THR A 1 104 ? 13.916 -7.972 29.856 1.00 56.22 104 THR A O 1
ATOM 835 N N . SER A 1 105 ? 11.781 -7.944 30.509 1.00 57.72 105 SER A N 1
ATOM 836 C CA . SER A 1 105 ? 11.844 -9.095 31.421 1.00 57.72 105 SER A CA 1
ATOM 837 C C . SER A 1 105 ? 10.444 -9.706 31.598 1.00 57.72 105 SER A C 1
ATOM 839 O O . SER A 1 105 ? 9.679 -9.256 32.460 1.00 57.72 105 SER A O 1
ATOM 841 N N . PRO A 1 106 ? 10.078 -10.724 30.796 1.00 59.12 106 PRO A N 1
ATOM 842 C CA . PRO A 1 106 ? 8.744 -11.312 30.827 1.00 59.12 106 PRO A CA 1
ATOM 843 C C . PRO A 1 106 ? 8.454 -11.948 32.196 1.00 59.12 106 PRO A C 1
ATOM 845 O O . PRO A 1 106 ? 9.293 -12.687 32.719 1.00 59.12 106 PRO A O 1
ATOM 848 N N . PRO A 1 107 ? 7.284 -11.698 32.802 1.00 56.22 107 PRO A N 1
ATOM 849 C CA . PRO A 1 107 ? 6.923 -12.291 34.078 1.00 56.22 107 PRO A CA 1
ATOM 850 C C . PRO A 1 107 ? 6.613 -13.781 33.885 1.00 56.22 107 PRO A C 1
ATOM 852 O O . PRO A 1 107 ? 5.987 -14.179 32.906 1.00 56.22 107 PRO A O 1
ATOM 855 N N . THR A 1 108 ? 7.004 -14.615 34.848 1.00 51.88 108 THR A N 1
ATOM 856 C CA . THR A 1 108 ? 6.748 -16.067 34.820 1.00 51.88 108 THR A CA 1
ATOM 857 C C . THR A 1 108 ? 5.291 -16.436 35.105 1.00 51.88 108 THR A C 1
ATOM 859 O O . THR A 1 108 ? 4.868 -17.539 34.776 1.00 51.88 108 THR A O 1
ATOM 862 N N . THR A 1 109 ? 4.508 -15.530 35.698 1.00 53.03 109 THR A N 1
ATOM 863 C CA . THR A 1 109 ? 3.059 -15.681 35.901 1.00 53.03 109 THR A CA 1
ATOM 864 C C . THR A 1 109 ? 2.364 -14.331 35.711 1.00 53.03 109 THR A C 1
ATOM 866 O O . THR A 1 109 ? 2.755 -13.330 36.311 1.00 53.03 109 THR A O 1
ATOM 869 N N . TYR A 1 110 ? 1.332 -14.294 34.865 1.00 58.47 110 TYR A N 1
ATOM 870 C CA . TYR A 1 110 ? 0.456 -13.135 34.691 1.00 58.47 110 TYR A CA 1
ATOM 871 C C . TYR A 1 110 ? -1.001 -13.595 34.691 1.00 58.47 110 TYR A C 1
ATOM 873 O O . TYR A 1 110 ? -1.347 -14.558 34.008 1.00 58.47 110 TYR A O 1
ATOM 881 N N . SER A 1 111 ? -1.846 -12.913 35.466 1.00 57.97 111 SER A N 1
ATOM 882 C CA . SER A 1 111 ? -3.288 -13.150 35.441 1.00 57.97 111 SER A CA 1
ATOM 883 C C . SER A 1 111 ? -3.899 -12.242 34.369 1.00 57.97 111 SER A C 1
ATOM 885 O O . SER A 1 111 ? -3.784 -11.020 34.505 1.00 57.97 111 SER A O 1
ATOM 887 N N . PRO A 1 112 ? -4.495 -12.789 33.296 1.00 60.12 112 PRO A N 1
ATOM 888 C CA . PRO A 1 112 ? -5.063 -11.981 32.224 1.00 60.12 112 PRO A CA 1
ATOM 889 C C . PRO A 1 112 ? -6.193 -11.086 32.750 1.00 60.12 112 PRO A C 1
ATOM 891 O O . PRO A 1 112 ? -6.923 -11.469 33.666 1.00 60.12 112 PRO A O 1
ATOM 894 N N . MET A 1 113 ? -6.355 -9.898 32.157 1.00 64.31 113 MET A N 1
ATOM 895 C CA . MET A 1 113 ? -7.529 -9.058 32.420 1.00 64.31 113 MET A CA 1
ATOM 896 C C . MET A 1 113 ? -8.813 -9.827 32.101 1.00 64.31 113 MET A C 1
ATOM 898 O O . MET A 1 113 ? -8.880 -10.544 31.099 1.00 64.31 113 MET A O 1
ATOM 902 N N . SER A 1 114 ? -9.835 -9.651 32.938 1.00 72.19 114 SER A N 1
ATOM 903 C CA . SER A 1 114 ? -11.165 -10.178 32.643 1.00 72.19 114 SER A CA 1
ATOM 904 C C . SER A 1 114 ? -11.803 -9.404 31.484 1.00 72.19 114 SER A C 1
ATOM 906 O O . SER A 1 114 ? -11.462 -8.245 31.230 1.00 72.19 114 SER A O 1
ATOM 908 N N . SER A 1 115 ? -12.780 -10.004 30.800 1.00 72.88 115 SER A N 1
ATOM 909 C CA . SER A 1 115 ? -13.547 -9.311 29.752 1.00 72.88 115 SER A CA 1
ATOM 910 C C . SER A 1 115 ? -14.235 -8.050 30.271 1.00 72.88 115 SER A C 1
ATOM 912 O O . SER A 1 115 ? -14.355 -7.072 29.539 1.00 72.88 115 SER A O 1
ATOM 914 N N . ASP A 1 116 ? -14.662 -8.052 31.536 1.00 78.19 116 ASP A N 1
ATOM 915 C CA . ASP A 1 116 ? -15.294 -6.897 32.178 1.00 78.19 116 ASP A CA 1
ATOM 916 C C . ASP A 1 116 ? -14.327 -5.721 32.307 1.00 78.19 116 ASP A C 1
ATOM 918 O O . ASP A 1 116 ? -14.724 -4.567 32.147 1.00 78.19 116 ASP A O 1
ATOM 922 N N . ASP A 1 117 ? -13.054 -6.002 32.573 1.00 77.00 117 ASP A N 1
ATOM 923 C CA . ASP A 1 117 ? -12.035 -4.965 32.688 1.00 77.00 117 ASP A CA 1
ATOM 924 C C . ASP A 1 117 ? -11.667 -4.393 31.316 1.00 77.00 117 ASP A C 1
ATOM 926 O O . ASP A 1 117 ? -11.513 -3.179 31.186 1.00 77.00 117 ASP A O 1
ATOM 930 N N . VAL A 1 118 ? -11.623 -5.234 30.274 1.00 76.38 118 VAL A N 1
ATOM 931 C CA . VAL A 1 118 ? -11.465 -4.775 28.881 1.00 76.38 118 VAL A CA 1
ATOM 932 C C . VAL A 1 118 ? -12.623 -3.851 28.494 1.00 76.38 118 VAL A C 1
ATOM 934 O O . VAL A 1 118 ? -12.389 -2.739 28.023 1.00 76.38 118 VAL A O 1
ATOM 937 N N . VAL A 1 119 ? -13.873 -4.249 28.767 1.00 80.81 119 VAL A N 1
ATOM 938 C CA . VAL A 1 119 ? -15.060 -3.413 28.511 1.00 80.81 119 VAL A CA 1
ATOM 939 C C . VAL A 1 119 ? -14.952 -2.064 29.222 1.00 80.81 119 VAL A C 1
ATOM 941 O O . VAL A 1 119 ? -15.200 -1.027 28.605 1.00 80.81 119 VAL A O 1
ATOM 944 N N . LYS A 1 120 ? -14.562 -2.044 30.502 1.00 83.88 120 LYS A N 1
ATOM 945 C CA . LYS A 1 120 ? -14.396 -0.795 31.264 1.00 83.88 120 LYS A CA 1
ATOM 946 C C . LYS A 1 120 ? -13.339 0.122 30.648 1.00 83.88 120 LYS A C 1
ATOM 948 O O . LYS A 1 120 ? -13.599 1.316 30.501 1.00 83.88 120 LYS A O 1
ATOM 953 N N . GLU A 1 121 ? -12.179 -0.409 30.269 1.00 83.00 121 GLU A N 1
ATOM 954 C CA . GLU A 1 121 ? -11.096 0.393 29.686 1.00 83.00 121 GLU A CA 1
ATOM 955 C C . GLU A 1 121 ? -11.465 0.947 28.304 1.00 83.00 121 GLU A C 1
ATOM 957 O O . GLU A 1 121 ? -11.219 2.123 28.026 1.00 83.00 121 GLU A O 1
ATOM 962 N N . VAL A 1 122 ? -12.137 0.155 27.464 1.00 84.94 122 VAL A N 1
ATOM 963 C CA . VAL A 1 122 ? -12.639 0.624 26.164 1.00 84.94 122 VAL A CA 1
ATOM 964 C C . VAL A 1 122 ? -13.682 1.725 26.343 1.00 84.94 122 VAL A C 1
ATOM 966 O O . VAL A 1 122 ? -13.575 2.780 25.713 1.00 84.94 122 VAL A O 1
ATOM 969 N N . ARG A 1 123 ? -14.654 1.535 27.245 1.00 88.12 123 ARG A N 1
ATOM 970 C CA . ARG A 1 123 ? -15.662 2.560 27.562 1.00 88.12 123 ARG A CA 1
ATOM 971 C C . ARG A 1 123 ? -15.011 3.857 28.028 1.00 88.12 123 ARG A C 1
ATOM 973 O O . ARG A 1 123 ? -15.302 4.912 27.475 1.00 88.12 123 ARG A O 1
ATOM 980 N N . ARG A 1 124 ? -14.070 3.773 28.971 1.00 88.31 124 ARG A N 1
ATOM 981 C CA . ARG A 1 124 ? -13.312 4.923 29.481 1.00 88.31 124 ARG A CA 1
ATOM 982 C C . ARG A 1 124 ? -12.561 5.655 28.363 1.00 88.31 124 ARG A C 1
ATOM 984 O O . ARG A 1 124 ? -12.533 6.888 28.344 1.00 88.31 124 ARG A O 1
ATOM 991 N N . ALA A 1 125 ? -11.951 4.924 27.428 1.00 88.56 125 ALA A N 1
ATOM 992 C CA . ALA A 1 125 ? -11.256 5.516 26.287 1.00 88.56 125 ALA A CA 1
ATOM 993 C C . ALA A 1 125 ? -12.221 6.292 25.370 1.00 88.56 125 ALA A C 1
ATOM 995 O O . ALA A 1 125 ? -11.922 7.426 24.982 1.00 88.56 125 ALA A O 1
ATOM 996 N N . ILE A 1 126 ? -13.400 5.724 25.090 1.00 91.12 126 ILE A N 1
ATOM 997 C CA . ILE A 1 126 ? -14.457 6.370 24.299 1.00 91.12 126 ILE A CA 1
ATOM 998 C C . ILE A 1 126 ? -15.004 7.603 25.029 1.00 91.12 126 ILE A C 1
ATOM 1000 O O . ILE A 1 126 ? -15.046 8.684 24.447 1.00 91.12 126 ILE A O 1
ATOM 1004 N N . GLU A 1 127 ? -15.346 7.494 26.315 1.00 92.62 127 GLU A N 1
ATOM 1005 C CA . GLU A 1 127 ? -15.840 8.605 27.145 1.00 92.62 127 GLU A CA 1
ATOM 1006 C C . GLU A 1 127 ? -14.860 9.786 27.156 1.00 92.62 127 GLU A C 1
ATOM 1008 O O . GLU A 1 127 ? -15.257 10.941 26.979 1.00 92.62 127 GLU A O 1
ATOM 1013 N N . LYS A 1 128 ? -13.555 9.509 27.275 1.00 91.56 128 LYS A N 1
ATOM 1014 C CA . LYS A 1 128 ? -12.501 10.531 27.218 1.00 91.56 128 LYS A CA 1
ATOM 1015 C C . LYS A 1 128 ? -12.495 11.279 25.883 1.00 91.56 128 LYS A C 1
ATOM 1017 O O . LYS A 1 128 ? -12.267 12.491 25.870 1.00 91.56 128 LYS A O 1
ATOM 1022 N N . LYS A 1 129 ? -12.705 10.584 24.762 1.00 93.31 129 LYS A N 1
ATOM 1023 C CA . LYS A 1 129 ? -12.757 11.208 23.429 1.00 93.31 129 LYS A CA 1
ATOM 1024 C C . LYS A 1 129 ? -14.092 11.918 23.186 1.00 93.31 129 LYS A C 1
ATOM 1026 O O . LYS A 1 129 ? -14.069 13.036 22.677 1.00 93.31 129 LYS A O 1
ATOM 1031 N N . ASN A 1 130 ? -15.211 11.377 23.666 1.00 93.56 130 ASN A N 1
ATOM 1032 C CA . ASN A 1 130 ? -16.516 12.048 23.672 1.00 93.56 130 ASN A CA 1
ATOM 1033 C C . ASN A 1 130 ? -16.456 13.385 24.427 1.00 93.56 130 ASN A C 1
ATOM 1035 O O . ASN A 1 130 ? -16.854 14.413 23.890 1.00 93.56 130 ASN A O 1
ATOM 1039 N N . ALA A 1 131 ? -15.842 13.417 25.613 1.00 93.12 131 ALA A N 1
ATOM 1040 C CA . ALA A 1 131 ? -15.666 14.653 26.377 1.00 93.12 131 ALA A CA 1
ATOM 1041 C C . ALA A 1 131 ? -14.784 15.697 25.661 1.00 93.12 131 ALA A C 1
ATOM 1043 O O . ALA A 1 131 ? -14.940 16.898 25.882 1.00 93.12 131 ALA A O 1
ATOM 1044 N N . LYS A 1 132 ? -13.836 15.269 24.815 1.00 91.06 132 LYS A N 1
ATOM 1045 C CA . LYS A 1 132 ? -13.064 16.182 23.953 1.00 91.06 132 LYS A CA 1
ATOM 1046 C C . LYS A 1 132 ? -13.892 16.677 22.770 1.00 91.06 132 LYS A C 1
ATOM 1048 O O . LYS A 1 132 ? -13.758 17.841 22.395 1.00 91.06 132 LYS A O 1
ATOM 1053 N N . TYR A 1 133 ? -14.729 15.813 22.204 1.00 91.69 133 TYR A N 1
ATOM 1054 C CA . TYR A 1 133 ? -15.643 16.165 21.124 1.00 91.69 133 TYR A CA 1
ATOM 1055 C C . TYR A 1 133 ? -16.630 17.241 21.571 1.00 91.69 133 TYR A C 1
ATOM 1057 O O . TYR A 1 133 ? -16.730 18.280 20.922 1.00 91.69 133 TYR A O 1
ATOM 1065 N N . ASP A 1 134 ? -17.255 17.049 22.733 1.00 91.88 134 ASP A N 1
ATOM 1066 C CA . ASP A 1 134 ? -18.224 17.984 23.315 1.00 91.88 134 ASP A CA 1
ATOM 1067 C C . ASP A 1 134 ? -17.598 19.365 23.619 1.00 91.88 134 ASP A C 1
ATOM 1069 O O . ASP A 1 134 ? -18.291 20.377 23.652 1.00 91.88 134 ASP A O 1
ATOM 1073 N N . LYS A 1 135 ? -16.266 19.437 23.772 1.00 91.75 135 LYS A N 1
ATOM 1074 C CA . LYS A 1 135 ? -15.493 20.687 23.921 1.00 91.75 135 LYS A CA 1
ATOM 1075 C C . LYS A 1 135 ? -15.084 21.331 22.586 1.00 91.75 135 LYS A C 1
ATOM 1077 O O . LYS A 1 135 ? -14.238 22.221 22.576 1.00 91.75 135 LYS A O 1
ATOM 1082 N N . GLY 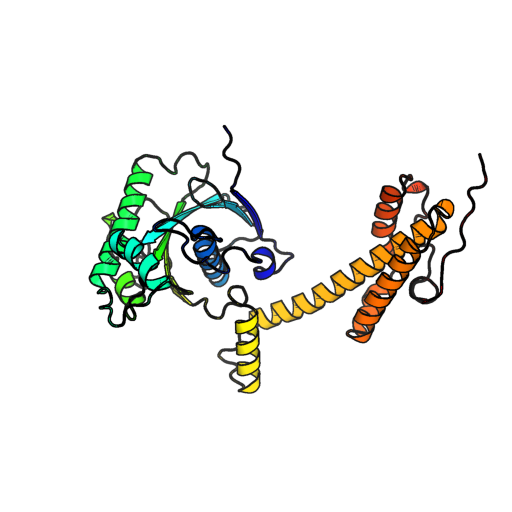A 1 136 ? -15.623 20.860 21.463 1.00 87.25 136 GLY A N 1
ATOM 1083 C CA . GLY A 1 136 ? -15.321 21.372 20.124 1.00 87.25 136 GLY A CA 1
ATOM 1084 C C . GLY A 1 136 ? -13.990 20.888 19.545 1.00 87.25 136 GLY A C 1
ATOM 1085 O O . GLY A 1 136 ? -13.511 21.444 18.560 1.00 87.25 136 GLY A O 1
ATOM 1086 N N . GLY A 1 137 ? -13.387 19.837 20.116 1.00 83.94 137 GLY A N 1
ATOM 1087 C CA . GLY A 1 137 ? -12.049 19.370 19.737 1.00 83.94 137 GLY A CA 1
ATOM 1088 C C . GLY A 1 137 ? -11.882 19.000 18.259 1.00 83.94 137 GLY A C 1
ATOM 1089 O O . GLY A 1 137 ? -10.763 19.044 17.762 1.00 83.94 137 GLY A O 1
ATOM 1090 N N . TYR A 1 138 ? -12.971 18.679 17.557 1.00 83.94 138 TYR A N 1
ATOM 1091 C CA . TYR A 1 138 ? -12.952 18.214 16.166 1.00 83.94 138 TYR A CA 1
ATOM 1092 C C . TYR A 1 138 ? -13.686 19.149 15.187 1.00 83.94 138 TYR A C 1
ATOM 1094 O O . TYR A 1 138 ? -13.667 18.899 13.987 1.00 83.94 138 TYR A O 1
ATOM 1102 N N . GLN A 1 139 ? -14.301 20.238 15.665 1.00 70.69 139 GLN A N 1
ATOM 1103 C CA . GLN A 1 139 ? -15.207 21.086 14.870 1.00 70.69 139 GLN A CA 1
ATOM 1104 C C . GLN A 1 139 ? -14.494 22.009 13.858 1.00 70.69 139 GLN A C 1
ATOM 1106 O O . GLN A 1 139 ? -15.107 22.436 12.887 1.00 70.69 139 GLN A O 1
ATOM 1111 N N . ASN A 1 140 ? -13.194 22.277 14.031 1.00 62.59 140 ASN A N 1
ATOM 1112 C CA . ASN A 1 140 ? -12.427 23.231 13.206 1.00 62.59 140 ASN A CA 1
ATOM 1113 C C . ASN A 1 140 ? -11.661 22.593 12.030 1.00 62.59 140 ASN A C 1
ATOM 1115 O O . ASN A 1 140 ? -10.723 23.185 11.504 1.00 62.59 140 ASN A O 1
ATOM 1119 N N . SER A 1 141 ? -12.015 21.372 11.643 1.00 66.56 141 SER A N 1
ATOM 1120 C CA . SER A 1 141 ? -11.245 20.549 10.696 1.00 66.56 141 SER A CA 1
ATOM 1121 C C . SER A 1 141 ? -11.784 20.570 9.259 1.00 66.56 141 SER A C 1
ATOM 1123 O O . SER A 1 141 ? -11.120 20.068 8.357 1.00 66.56 141 SER A O 1
ATOM 1125 N N . GLY A 1 142 ? -12.978 21.132 9.020 1.00 76.69 142 GLY A N 1
ATOM 1126 C CA . GLY A 1 142 ? -13.608 21.169 7.690 1.00 76.69 142 GLY A CA 1
ATOM 1127 C C . GLY A 1 142 ? -14.075 19.804 7.157 1.00 76.69 142 GLY A C 1
ATOM 1128 O O . GLY A 1 142 ? -14.519 19.722 6.015 1.00 76.69 142 GLY A O 1
ATOM 1129 N N . MET A 1 143 ? -13.987 18.745 7.968 1.00 88.25 143 MET A N 1
ATOM 1130 C CA . MET A 1 143 ? -14.439 17.394 7.628 1.00 88.25 143 MET A CA 1
ATOM 1131 C C . MET A 1 143 ? -15.942 17.213 7.866 1.00 88.25 143 MET A C 1
ATOM 1133 O O . MET A 1 143 ? -16.521 17.851 8.746 1.00 88.25 143 MET A O 1
ATOM 1137 N N . LYS A 1 144 ? -16.576 16.307 7.112 1.00 90.25 144 LYS A N 1
ATOM 1138 C CA . LYS A 1 144 ? -18.013 16.009 7.238 1.00 90.25 144 LYS A CA 1
ATOM 1139 C C . LYS A 1 144 ? -18.367 15.372 8.579 1.00 90.25 144 LYS A C 1
ATOM 1141 O O . LYS A 1 144 ? -19.399 15.687 9.160 1.00 90.25 144 LYS A O 1
ATOM 1146 N N . TYR A 1 145 ? -17.526 14.453 9.036 1.00 91.62 145 TYR A N 1
ATOM 1147 C CA . TYR A 1 145 ? -17.679 13.727 10.290 1.00 91.62 145 TYR A CA 1
ATOM 1148 C C . TYR A 1 145 ? -16.327 13.171 10.743 1.00 91.62 145 TYR A C 1
ATOM 1150 O O . TYR A 1 145 ? -15.360 13.153 9.980 1.00 91.62 145 TYR A O 1
ATOM 1158 N N . CYS A 1 146 ? -16.271 12.706 11.990 1.00 93.19 146 CYS A N 1
ATOM 1159 C CA . CYS A 1 146 ? -15.113 12.027 12.558 1.00 93.19 146 CYS A CA 1
ATOM 1160 C C . CYS A 1 146 ? -15.492 10.606 12.973 1.00 93.19 146 CYS A C 1
ATOM 1162 O O . CYS A 1 146 ? -16.554 10.391 13.557 1.00 93.19 146 CYS A O 1
ATOM 1164 N N . ASN A 1 147 ? -14.603 9.660 12.718 1.00 95.12 147 ASN A N 1
ATOM 1165 C CA . ASN A 1 147 ? -14.637 8.303 13.233 1.00 95.12 147 ASN A CA 1
ATOM 1166 C C . ASN A 1 147 ? -13.652 8.162 14.397 1.00 95.12 147 ASN A C 1
ATOM 1168 O O . ASN A 1 147 ? -12.693 8.929 14.513 1.00 95.12 147 ASN A O 1
ATOM 1172 N N . LEU A 1 148 ? -13.871 7.164 15.247 1.00 94.94 148 LEU A N 1
ATOM 1173 C CA . LEU A 1 148 ? -12.970 6.821 16.345 1.00 94.94 148 LEU A CA 1
ATOM 1174 C C . LEU A 1 148 ? -12.473 5.388 16.175 1.00 94.94 148 LEU A C 1
ATOM 1176 O O . LEU A 1 148 ? -13.283 4.482 16.039 1.00 94.94 148 LEU A O 1
ATOM 1180 N N . ALA A 1 149 ? -11.166 5.163 16.243 1.00 94.75 149 ALA A N 1
ATOM 1181 C CA . ALA A 1 149 ? -10.581 3.837 16.371 1.00 94.75 149 ALA A CA 1
ATOM 1182 C C . ALA A 1 149 ? -10.027 3.639 17.782 1.00 94.75 149 ALA A C 1
ATOM 1184 O O . ALA A 1 149 ? -9.147 4.374 18.234 1.00 94.75 149 ALA A O 1
ATOM 1185 N N . VAL A 1 150 ? -10.545 2.631 18.477 1.00 91.69 150 VAL A N 1
ATOM 1186 C CA . VAL A 1 150 ? -10.046 2.190 19.776 1.00 91.69 150 VAL A CA 1
ATOM 1187 C C . VAL A 1 150 ? -9.130 0.994 19.561 1.00 91.69 150 VAL A C 1
ATOM 1189 O O . VAL A 1 150 ? -9.582 -0.077 19.172 1.00 91.69 150 VAL A O 1
ATOM 1192 N N . TYR A 1 151 ? -7.842 1.180 19.815 1.00 88.88 151 TYR A N 1
ATOM 1193 C CA . TYR A 1 151 ? -6.846 0.122 19.778 1.00 88.88 151 TYR A CA 1
ATOM 1194 C C . TYR A 1 151 ? -6.738 -0.558 21.140 1.00 88.88 151 TYR A C 1
ATOM 1196 O O . TYR A 1 151 ? -6.408 0.095 22.135 1.00 88.88 151 TYR A O 1
ATOM 1204 N N . ASP A 1 152 ? -7.013 -1.857 21.183 1.00 80.81 152 ASP A N 1
ATOM 1205 C CA . ASP A 1 152 ? -6.789 -2.689 22.361 1.00 80.81 152 ASP A CA 1
ATOM 1206 C C . ASP A 1 152 ? -5.396 -3.294 22.317 1.00 80.81 152 ASP A C 1
ATOM 1208 O O . ASP A 1 152 ? -5.090 -4.157 21.497 1.00 80.81 152 ASP A O 1
ATOM 1212 N N . ASN A 1 153 ? -4.564 -2.818 23.234 1.00 68.62 153 ASN A N 1
ATOM 1213 C CA . ASN A 1 153 ? -3.203 -3.293 23.429 1.00 68.62 153 ASN A CA 1
ATOM 1214 C C . ASN A 1 153 ? -3.095 -4.183 24.685 1.00 68.62 153 ASN A C 1
ATOM 1216 O O . ASN A 1 153 ? -2.006 -4.376 25.228 1.00 68.62 153 ASN A O 1
ATOM 1220 N N . THR A 1 154 ? -4.220 -4.674 25.218 1.00 61.81 154 THR A N 1
ATOM 1221 C CA . THR A 1 154 ? -4.230 -5.561 26.383 1.00 61.81 154 THR A CA 1
ATOM 1222 C C . THR A 1 154 ? -3.930 -6.998 25.944 1.00 61.81 154 THR A C 1
ATOM 1224 O O . THR A 1 154 ? -4.692 -7.631 25.218 1.00 61.81 154 THR A O 1
ATOM 1227 N N . HIS A 1 155 ? -2.814 -7.564 26.411 1.00 53.44 155 HIS A N 1
ATOM 1228 C CA . HIS A 1 155 ? -2.422 -8.961 26.150 1.00 53.44 155 HIS A CA 1
ATOM 1229 C C . HIS A 1 155 ? -3.266 -9.988 26.947 1.00 53.44 155 HIS A C 1
ATOM 1231 O O . HIS A 1 155 ? -2.728 -10.910 27.560 1.00 53.44 155 HIS A O 1
ATOM 1237 N N . SER A 1 156 ? -4.594 -9.832 27.001 1.00 51.59 156 SER A N 1
ATOM 1238 C CA . SER A 1 156 ? -5.496 -10.826 27.607 1.00 51.59 156 SER A CA 1
ATOM 1239 C C . SER A 1 156 ? -5.873 -11.894 26.578 1.00 51.59 156 SER A C 1
ATOM 1241 O O . SER A 1 156 ? -6.255 -11.575 25.459 1.00 51.59 156 SER A O 1
ATOM 1243 N N . PHE A 1 157 ? -5.755 -13.176 26.919 1.00 46.88 157 PHE A N 1
ATOM 1244 C CA . PHE A 1 157 ? -5.678 -14.249 25.919 1.00 46.88 157 PHE A CA 1
ATOM 1245 C C . PHE A 1 157 ? -7.006 -14.765 25.331 1.00 46.88 157 PHE A C 1
ATOM 1247 O O . PHE A 1 157 ? -6.946 -15.658 24.493 1.00 46.88 157 PHE A O 1
ATOM 1254 N N . THR A 1 158 ? -8.195 -14.256 25.696 1.00 46.47 158 THR A N 1
ATOM 1255 C CA . THR A 1 158 ? -9.427 -15.007 25.342 1.00 46.47 158 THR A CA 1
ATOM 1256 C C . THR A 1 158 ? -10.705 -14.258 24.949 1.00 46.47 158 THR A C 1
ATOM 1258 O O . THR A 1 158 ? -11.613 -14.938 24.490 1.00 46.47 158 THR A O 1
ATOM 1261 N N . THR A 1 159 ? -10.858 -12.927 25.049 1.00 53.81 159 THR A N 1
ATOM 1262 C CA . THR A 1 159 ? -12.237 -12.360 25.011 1.00 53.81 159 THR A CA 1
ATOM 1263 C C . THR A 1 159 ? -12.449 -11.063 24.225 1.00 53.81 159 THR A C 1
ATOM 1265 O O . THR A 1 159 ? -13.272 -10.250 24.628 1.00 53.81 159 THR A O 1
ATOM 1268 N N . GLY A 1 160 ? -11.745 -10.839 23.111 1.00 60.09 160 GLY A N 1
ATOM 1269 C CA . GLY A 1 160 ? -11.957 -9.638 22.283 1.00 60.09 160 GLY A CA 1
ATOM 1270 C C . GLY A 1 160 ? -13.395 -9.516 21.754 1.00 60.09 160 GLY A C 1
ATOM 1271 O O . GLY A 1 160 ? -14.082 -8.554 22.076 1.00 60.09 160 GLY A O 1
ATOM 1272 N N . HIS A 1 161 ? -13.879 -10.514 21.004 1.00 70.06 161 HIS A N 1
ATOM 1273 C CA . HIS A 1 161 ? -15.213 -10.480 20.383 1.00 70.06 161 HIS A CA 1
ATOM 1274 C C . HIS A 1 161 ? -16.339 -10.362 21.427 1.00 70.06 161 HIS A C 1
ATOM 1276 O O . HIS A 1 161 ? -17.163 -9.453 21.343 1.00 70.06 161 HIS A O 1
ATOM 1282 N N . ASP A 1 162 ? -16.322 -11.213 22.459 1.00 72.19 162 ASP A N 1
ATOM 1283 C CA . ASP A 1 162 ? -17.333 -11.207 23.526 1.00 72.19 162 ASP A CA 1
ATOM 1284 C C . ASP A 1 162 ? -17.322 -9.913 24.347 1.00 72.19 162 ASP A C 1
ATOM 1286 O O . ASP A 1 162 ? -18.378 -9.419 24.744 1.00 72.19 162 ASP A O 1
ATOM 1290 N N . ALA A 1 163 ? -16.143 -9.334 24.604 1.00 74.19 163 ALA A N 1
ATOM 1291 C CA . ALA A 1 163 ? -16.053 -8.044 25.278 1.00 74.19 163 ALA A CA 1
ATOM 1292 C C . ALA A 1 163 ? -16.677 -6.940 24.418 1.00 74.19 163 ALA A C 1
ATOM 1294 O O . ALA A 1 163 ? -17.495 -6.177 24.925 1.00 74.19 163 ALA A O 1
ATOM 1295 N N . ILE A 1 164 ? -16.357 -6.882 23.122 1.00 76.75 164 ILE A N 1
ATOM 1296 C CA . ILE A 1 164 ? -16.887 -5.852 22.218 1.00 76.75 164 ILE A CA 1
ATOM 1297 C C . ILE A 1 164 ? -18.389 -5.978 22.009 1.00 76.75 164 ILE A C 1
ATOM 1299 O O . ILE A 1 164 ? -19.085 -4.968 22.094 1.00 76.75 164 ILE A O 1
ATOM 1303 N N . ALA A 1 165 ? -18.911 -7.194 21.855 1.00 76.00 165 ALA A N 1
ATOM 1304 C CA . ALA A 1 165 ? -20.350 -7.431 21.759 1.00 76.00 165 ALA A CA 1
ATOM 1305 C C . ALA A 1 165 ? -21.123 -6.922 22.996 1.00 76.00 165 ALA A C 1
ATOM 1307 O O . ALA A 1 165 ? -22.304 -6.588 22.908 1.00 76.00 165 ALA A O 1
ATOM 1308 N N . ARG A 1 166 ? -20.458 -6.818 24.155 1.00 77.88 166 ARG A N 1
ATOM 1309 C CA . ARG A 1 166 ? -21.037 -6.291 25.401 1.00 77.88 166 ARG A CA 1
ATOM 1310 C C . ARG A 1 166 ? -20.941 -4.770 25.532 1.00 77.88 166 ARG A C 1
ATOM 1312 O O . ARG A 1 166 ? -21.554 -4.211 26.445 1.00 77.88 166 ARG A O 1
ATOM 1319 N N . ILE A 1 167 ? -20.226 -4.076 24.644 1.00 78.38 167 ILE A N 1
ATOM 1320 C CA . ILE A 1 167 ? -20.158 -2.607 24.615 1.00 78.38 167 ILE A CA 1
ATOM 1321 C C . ILE A 1 167 ? -21.399 -2.063 23.903 1.00 78.38 167 ILE A C 1
ATOM 1323 O O . ILE A 1 167 ? -21.341 -1.509 22.812 1.00 78.38 167 ILE A O 1
ATOM 1327 N N . ASN A 1 168 ? -22.552 -2.220 24.549 1.00 72.50 168 ASN A N 1
ATOM 1328 C CA . ASN A 1 168 ? -23.823 -1.701 24.064 1.00 72.50 168 ASN A CA 1
ATOM 1329 C C . ASN A 1 168 ? -24.346 -0.632 25.027 1.00 72.50 168 ASN A C 1
ATOM 1331 O O . ASN A 1 168 ? -25.178 -0.899 25.892 1.00 72.50 168 ASN A O 1
ATOM 1335 N N . ASP A 1 169 ? -23.808 0.581 24.903 1.00 79.69 169 ASP A N 1
ATOM 1336 C CA . ASP A 1 169 ? -24.225 1.723 25.711 1.00 79.69 169 ASP A CA 1
ATOM 1337 C C . ASP A 1 169 ? -24.600 2.914 24.828 1.00 79.69 169 ASP A C 1
ATOM 1339 O O . ASP A 1 169 ? -23.759 3.516 24.154 1.00 79.69 169 ASP A O 1
ATOM 1343 N N . ALA A 1 170 ? -25.885 3.268 24.855 1.00 81.12 170 ALA A N 1
ATOM 1344 C CA . ALA A 1 170 ? -26.427 4.371 24.074 1.00 81.12 170 ALA A CA 1
ATOM 1345 C C . ALA A 1 170 ? -25.818 5.735 24.448 1.00 81.12 170 ALA A C 1
ATOM 1347 O O . ALA A 1 170 ? -25.758 6.618 23.594 1.00 81.12 170 ALA A O 1
ATOM 1348 N N . SER A 1 171 ? -25.325 5.912 25.679 1.00 85.50 171 SER A N 1
ATOM 1349 C CA . SER A 1 171 ? -24.700 7.167 26.125 1.00 85.50 171 SER A CA 1
ATOM 1350 C C . SER A 1 171 ? -23.379 7.471 25.410 1.00 85.50 171 SER A C 1
ATOM 1352 O O . SER A 1 171 ? -22.980 8.635 25.318 1.00 85.50 171 SER A O 1
ATOM 1354 N N . LEU A 1 172 ? -22.725 6.446 24.853 1.00 86.38 172 LEU A N 1
ATOM 1355 C CA . LEU A 1 172 ? -21.458 6.579 24.133 1.00 86.38 172 LEU A CA 1
ATOM 1356 C C . LEU A 1 172 ? -21.634 6.996 22.664 1.00 86.38 172 LEU A C 1
ATOM 1358 O O . LEU A 1 172 ? -20.649 7.342 22.011 1.00 86.38 172 LEU A O 1
ATOM 1362 N N . ARG A 1 173 ? -22.869 6.987 22.148 1.00 87.62 173 ARG A N 1
ATOM 1363 C CA . ARG A 1 173 ? -23.201 7.259 20.741 1.00 87.62 173 ARG A CA 1
ATOM 1364 C C . ARG A 1 173 ? -23.257 8.763 20.426 1.00 87.62 173 ARG A C 1
ATOM 1366 O O . ARG A 1 173 ? -23.268 9.618 21.315 1.00 87.62 173 ARG A O 1
ATOM 1373 N N . GLY A 1 174 ? -23.323 9.077 19.130 1.00 84.50 174 GLY A N 1
ATOM 1374 C CA . GLY A 1 174 ? -23.751 10.384 18.609 1.00 84.50 174 GLY A CA 1
ATOM 1375 C C . GLY A 1 174 ? -22.659 11.434 18.385 1.00 84.50 174 GLY A C 1
ATOM 1376 O O . GLY A 1 174 ? -22.966 12.493 17.850 1.00 84.50 174 GLY A O 1
ATOM 1377 N N . ARG A 1 175 ? -21.402 11.165 18.762 1.00 90.62 175 ARG A N 1
ATOM 1378 C CA . ARG A 1 175 ? -20.273 12.088 18.513 1.00 90.62 175 ARG A CA 1
ATOM 1379 C C . ARG A 1 175 ? -19.407 11.670 17.336 1.00 90.62 175 ARG A C 1
ATOM 1381 O O . ARG A 1 175 ? -19.105 12.487 16.478 1.00 90.62 175 ARG A O 1
ATOM 1388 N N . PHE A 1 176 ? -19.038 10.397 17.290 1.00 91.50 176 PHE A N 1
ATOM 1389 C CA . PHE A 1 176 ? -18.318 9.813 16.165 1.00 91.50 176 PHE A CA 1
ATOM 1390 C C . PHE A 1 176 ? -19.302 9.059 15.269 1.00 91.50 176 PHE A C 1
ATOM 1392 O O . PHE A 1 176 ? -20.219 8.413 15.779 1.00 91.50 176 PHE A O 1
ATOM 1399 N N . GLN A 1 177 ? -19.123 9.159 13.950 1.00 90.38 177 GLN A N 1
ATOM 1400 C CA . GLN A 1 177 ? -20.001 8.521 12.963 1.00 90.38 177 GLN A CA 1
ATOM 1401 C C . GLN A 1 177 ? -19.891 6.995 13.033 1.00 90.38 177 GLN A C 1
ATOM 1403 O O . GLN A 1 177 ? -20.907 6.301 13.023 1.00 90.38 177 GLN A O 1
ATOM 1408 N N . GLN A 1 178 ? -18.664 6.489 13.157 1.00 90.56 178 GLN A N 1
ATOM 1409 C CA . GLN A 1 178 ? -18.362 5.091 13.438 1.00 90.56 178 GLN A CA 1
ATOM 1410 C C . GLN A 1 178 ? -17.335 4.982 14.563 1.00 90.56 178 GLN A C 1
ATOM 1412 O O . GLN A 1 178 ? -16.474 5.853 14.740 1.00 90.56 178 GLN A O 1
ATOM 1417 N N . VAL A 1 179 ? -17.422 3.880 15.308 1.00 91.50 179 VAL A N 1
ATOM 1418 C CA . VAL A 1 179 ? -16.399 3.472 16.271 1.00 91.50 179 VAL A CA 1
ATOM 1419 C C . VAL A 1 179 ? -15.862 2.115 15.851 1.00 91.50 179 VAL A C 1
ATOM 1421 O O . VAL A 1 179 ? -16.596 1.127 15.855 1.00 91.50 179 VAL A O 1
ATOM 1424 N N . PHE A 1 180 ? -14.586 2.094 15.488 1.00 92.75 180 PHE A N 1
ATOM 1425 C CA . PHE A 1 180 ? -13.822 0.891 15.212 1.00 92.75 180 PHE A CA 1
ATOM 1426 C C . PHE A 1 180 ? -13.164 0.409 16.495 1.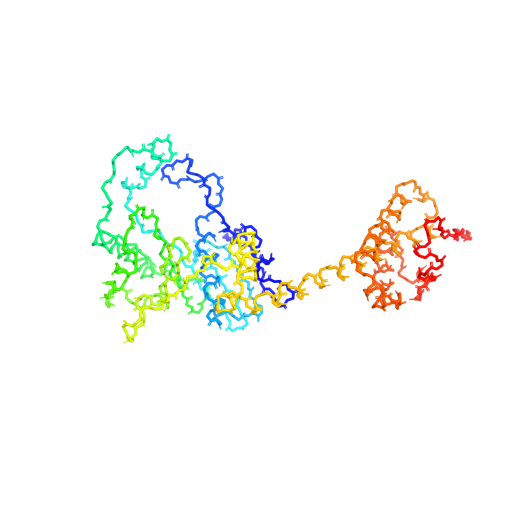00 92.75 180 PHE A C 1
ATOM 1428 O O . PHE A 1 180 ? -12.645 1.209 17.277 1.00 92.75 180 PHE A O 1
ATOM 1435 N N . PHE A 1 181 ? -13.122 -0.900 16.679 1.00 90.75 181 PHE A N 1
ATOM 1436 C CA . PHE A 1 181 ? -12.252 -1.518 17.662 1.00 90.75 181 PHE A CA 1
ATOM 1437 C C . PHE A 1 181 ? -11.219 -2.373 16.940 1.00 90.75 181 PHE A C 1
ATOM 1439 O O . PHE A 1 181 ? -11.567 -3.232 16.133 1.00 90.75 181 PHE A O 1
ATOM 1446 N N . VAL A 1 182 ? -9.945 -2.104 17.200 1.00 89.44 182 VAL A N 1
ATOM 1447 C CA . VAL A 1 182 ? -8.819 -2.737 16.516 1.00 89.44 182 VAL A CA 1
ATOM 1448 C C . VAL A 1 182 ? -8.024 -3.534 17.528 1.00 89.44 182 VAL A C 1
ATOM 1450 O O . VAL A 1 182 ? -7.575 -2.993 18.539 1.00 89.44 182 VAL A O 1
ATOM 1453 N N . ARG A 1 183 ? -7.829 -4.814 17.233 1.00 83.62 183 ARG A N 1
ATOM 1454 C CA . ARG A 1 183 ? -7.042 -5.726 18.053 1.00 83.62 183 ARG A CA 1
ATOM 1455 C C . ARG A 1 183 ? -6.288 -6.687 17.152 1.00 83.62 183 ARG A C 1
ATOM 1457 O O . ARG A 1 183 ? -6.913 -7.419 16.394 1.00 83.62 183 ARG A O 1
ATOM 1464 N N . ASP A 1 184 ? -4.964 -6.698 17.247 1.00 81.44 184 ASP A N 1
ATOM 1465 C CA . ASP A 1 184 ? -4.100 -7.468 16.348 1.00 81.44 184 ASP A CA 1
ATOM 1466 C C . ASP A 1 184 ? -4.446 -7.184 14.870 1.00 81.44 184 ASP A C 1
ATOM 1468 O O . ASP A 1 184 ? -4.350 -6.042 14.423 1.00 81.44 184 ASP A O 1
ATOM 1472 N N . GLN A 1 185 ? -4.883 -8.198 14.120 1.00 86.56 185 GLN A N 1
ATOM 1473 C CA . GLN A 1 185 ? -5.354 -8.098 12.732 1.00 86.56 185 GLN A CA 1
ATOM 1474 C C . GLN A 1 185 ? -6.882 -8.215 12.627 1.00 86.56 185 GLN A C 1
ATOM 1476 O O . GLN A 1 185 ? -7.421 -8.632 11.609 1.00 86.56 185 GLN A O 1
ATOM 1481 N N . LYS A 1 186 ? -7.600 -7.885 13.700 1.00 87.56 186 LYS A N 1
ATOM 1482 C CA . LYS A 1 186 ? -9.059 -7.942 13.774 1.00 87.56 186 LYS A CA 1
ATOM 1483 C C . LYS A 1 186 ? -9.616 -6.540 13.919 1.00 87.56 186 LYS A C 1
ATOM 1485 O O . LYS A 1 186 ? -9.255 -5.816 14.852 1.00 87.56 186 LYS A O 1
ATOM 1490 N N . VAL A 1 187 ? -10.506 -6.169 13.008 1.00 91.69 187 VAL A N 1
ATOM 1491 C CA . VAL A 1 187 ? -11.171 -4.865 13.006 1.00 91.69 187 VAL A CA 1
ATOM 1492 C C . VAL A 1 187 ? -12.662 -5.080 13.164 1.00 91.69 187 VAL A C 1
ATOM 1494 O O . VAL A 1 187 ? -13.328 -5.610 12.285 1.00 91.69 187 VAL A O 1
ATOM 1497 N N . TYR A 1 188 ? -13.185 -4.659 14.305 1.00 89.94 188 TYR A N 1
ATOM 1498 C CA . TYR A 1 188 ? -14.610 -4.647 14.580 1.00 89.94 188 TYR A CA 1
ATOM 1499 C C . TYR A 1 188 ? -15.149 -3.283 14.187 1.00 89.94 188 TYR A C 1
ATOM 1501 O O . TYR A 1 188 ? -14.620 -2.250 14.609 1.00 89.94 188 TYR A O 1
ATOM 1509 N N . MET A 1 189 ? -16.181 -3.284 13.361 1.00 88.25 189 MET A N 1
ATOM 1510 C CA . MET A 1 189 ? -16.767 -2.087 12.784 1.00 88.25 189 MET A CA 1
ATOM 1511 C C . MET A 1 189 ? -18.108 -1.785 13.442 1.00 88.25 189 MET A C 1
ATOM 1513 O O . MET A 1 189 ? -18.766 -2.668 13.990 1.00 88.25 189 MET A O 1
ATOM 1517 N N . ASP A 1 190 ? -18.503 -0.512 13.393 1.00 82.50 190 ASP A N 1
ATOM 1518 C CA . ASP A 1 190 ? -19.826 -0.060 13.832 1.00 82.50 190 ASP A CA 1
ATOM 1519 C C . ASP A 1 190 ? -20.201 -0.476 15.270 1.00 82.50 190 ASP A C 1
ATOM 1521 O O . ASP A 1 190 ? -21.380 -0.617 15.601 1.00 82.50 190 ASP A O 1
ATOM 1525 N N . VAL A 1 191 ? -19.198 -0.587 16.155 1.00 79.25 191 VAL A N 1
ATOM 1526 C CA . VAL A 1 191 ? -19.310 -1.142 17.522 1.00 79.25 191 VAL A CA 1
ATOM 1527 C C . VAL A 1 191 ? -20.442 -0.501 18.329 1.00 79.25 191 VAL A C 1
ATOM 1529 O O . VAL A 1 191 ? -21.123 -1.167 19.101 1.00 79.25 191 VAL A O 1
ATOM 1532 N N . LEU A 1 192 ? -20.664 0.801 18.144 1.00 79.00 192 LEU A N 1
ATOM 1533 C CA . LEU A 1 192 ? -21.706 1.553 18.844 1.00 79.00 192 LEU A CA 1
ATOM 1534 C C . LEU A 1 192 ? -22.890 1.933 17.952 1.00 79.00 192 LEU A C 1
ATOM 1536 O O . LEU A 1 192 ? -23.861 2.481 18.467 1.00 79.00 192 LEU A O 1
ATOM 1540 N N . CYS A 1 193 ? -22.818 1.699 16.643 1.00 64.94 193 CYS A N 1
ATOM 1541 C CA . CYS A 1 193 ? -23.755 2.262 15.667 1.00 64.94 193 CYS A CA 1
ATOM 1542 C C . CYS A 1 193 ? -24.715 1.220 15.079 1.00 64.94 193 CYS A C 1
ATOM 1544 O O . CYS A 1 193 ? -25.704 1.605 14.455 1.00 64.94 193 CYS A O 1
ATOM 1546 N N . ASN A 1 194 ? -24.478 -0.077 15.300 1.00 63.97 194 ASN A N 1
ATOM 1547 C CA . ASN A 1 194 ? -25.314 -1.113 14.710 1.00 63.97 194 ASN A CA 1
ATOM 1548 C C . ASN A 1 194 ? -26.635 -1.339 15.477 1.00 63.97 194 ASN A C 1
ATOM 1550 O O . ASN A 1 194 ? -26.645 -1.707 16.652 1.00 63.97 194 ASN A O 1
ATOM 1554 N N . LEU A 1 195 ? -27.767 -1.146 14.789 1.00 59.16 195 LEU A N 1
ATOM 1555 C CA . LEU A 1 195 ? -29.123 -1.416 15.293 1.00 59.16 195 LEU A CA 1
ATOM 1556 C C . LEU A 1 195 ? -29.531 -2.895 15.172 1.00 59.16 195 LEU A C 1
ATOM 1558 O O . LEU A 1 195 ? -30.503 -3.309 15.799 1.00 59.16 195 LEU A O 1
ATOM 1562 N N . SER A 1 196 ? -28.809 -3.690 14.375 1.00 60.88 196 SER A N 1
ATOM 1563 C CA . SER A 1 196 ? -29.114 -5.106 14.119 1.00 60.88 196 SER A CA 1
ATOM 1564 C C . SER A 1 196 ? -28.620 -6.064 15.212 1.00 60.88 196 SER A C 1
ATOM 1566 O O . SER A 1 196 ? -28.900 -7.258 15.140 1.00 60.88 196 SER A O 1
ATOM 1568 N N . ASN A 1 197 ? -27.891 -5.565 16.223 1.00 61.16 197 ASN A N 1
ATOM 1569 C CA . ASN A 1 197 ? -27.191 -6.359 17.247 1.00 61.16 197 ASN A CA 1
ATOM 1570 C C . ASN A 1 197 ? -26.202 -7.413 16.694 1.00 61.16 197 ASN A C 1
ATOM 1572 O O . ASN A 1 197 ? -25.724 -8.248 17.459 1.00 61.16 197 ASN A O 1
ATOM 1576 N N . GLN A 1 198 ? -25.860 -7.382 15.403 1.00 68.38 198 GLN A N 1
ATOM 1577 C CA . GLN A 1 198 ? -24.777 -8.189 14.843 1.00 68.38 198 GLN A CA 1
ATOM 1578 C C . GLN A 1 198 ? -23.509 -7.345 14.756 1.00 68.38 198 GLN A C 1
ATOM 1580 O O . GLN A 1 198 ? -23.496 -6.284 14.145 1.00 68.38 198 GLN A O 1
ATOM 1585 N N . LEU A 1 199 ? -22.435 -7.782 15.403 1.00 74.56 199 LEU A N 1
ATOM 1586 C CA . LEU A 1 199 ? -21.166 -7.067 15.360 1.00 74.56 199 LEU A CA 1
ATOM 1587 C C . LEU A 1 199 ? -20.502 -7.298 13.998 1.00 74.56 199 LEU A C 1
ATOM 1589 O O . LEU A 1 199 ? -20.203 -8.440 13.652 1.00 74.56 199 LEU A O 1
ATOM 1593 N N . GLU A 1 200 ? -20.272 -6.230 13.236 1.00 84.12 200 GLU A N 1
ATOM 1594 C CA . GLU A 1 200 ? -19.503 -6.318 11.994 1.00 84.12 200 GLU A CA 1
ATOM 1595 C C . GLU A 1 200 ? -18.014 -6.459 12.321 1.00 84.12 200 GLU A C 1
ATOM 1597 O O . GLU A 1 200 ? -17.489 -5.791 13.216 1.00 84.12 200 GLU A O 1
ATOM 1602 N N . PHE A 1 201 ? -17.329 -7.357 11.619 1.00 85.81 201 PHE A N 1
ATOM 1603 C CA . PHE A 1 201 ? -15.955 -7.735 11.921 1.00 85.81 201 PHE A CA 1
ATOM 1604 C C . PHE A 1 201 ? -15.222 -8.190 10.657 1.00 85.81 201 PHE A C 1
ATOM 1606 O O . PHE A 1 201 ? -15.766 -8.955 9.867 1.00 85.81 201 PHE A O 1
ATOM 1613 N N . GLU A 1 202 ? -13.971 -7.755 10.530 1.00 88.00 202 GLU A N 1
ATOM 1614 C CA . GLU A 1 202 ? -13.014 -8.193 9.517 1.00 88.00 202 GLU A CA 1
ATOM 1615 C C . GLU A 1 202 ? -11.784 -8.828 10.177 1.00 88.00 202 GLU A C 1
ATOM 1617 O O . GLU A 1 202 ? -11.124 -8.200 11.017 1.00 88.00 202 GLU A O 1
ATOM 1622 N N . ASP A 1 203 ? -11.462 -10.062 9.774 1.00 87.69 203 ASP A N 1
ATOM 1623 C CA . ASP A 1 203 ? -10.155 -10.675 10.016 1.00 87.69 203 ASP A CA 1
ATOM 1624 C C . ASP A 1 203 ? -9.253 -10.381 8.822 1.00 87.69 203 ASP A C 1
ATOM 1626 O O . ASP A 1 203 ? -9.447 -10.919 7.732 1.00 87.69 203 ASP A O 1
ATOM 1630 N N . ILE A 1 204 ? -8.271 -9.512 9.028 1.00 87.94 204 ILE A N 1
ATOM 1631 C CA . ILE A 1 204 ? -7.351 -9.083 7.976 1.00 87.94 204 ILE A CA 1
ATOM 1632 C C . ILE A 1 204 ? -5.992 -9.779 8.082 1.00 87.94 204 ILE A C 1
ATOM 1634 O O . ILE A 1 204 ? -5.040 -9.353 7.434 1.00 87.94 204 ILE A O 1
ATOM 1638 N N . THR A 1 205 ? -5.877 -10.830 8.908 1.00 83.25 205 THR A N 1
ATOM 1639 C CA . THR A 1 205 ? -4.611 -11.557 9.126 1.00 83.25 205 THR A CA 1
ATOM 1640 C C . THR A 1 205 ? -3.987 -12.005 7.809 1.00 83.25 205 THR A C 1
ATOM 1642 O O . THR A 1 205 ? -2.786 -11.843 7.613 1.00 83.25 205 THR A O 1
ATOM 1645 N N . ASN A 1 206 ? -4.826 -12.489 6.898 1.00 75.94 206 ASN A N 1
ATOM 1646 C CA . ASN A 1 206 ? -4.418 -13.027 5.608 1.00 75.94 206 ASN A CA 1
ATOM 1647 C C . ASN A 1 206 ? -4.673 -12.024 4.480 1.00 75.94 206 ASN A C 1
ATOM 1649 O O . ASN A 1 206 ? -4.958 -12.415 3.356 1.00 75.94 206 ASN A O 1
ATOM 1653 N N . ASP A 1 207 ? -4.646 -10.725 4.767 1.00 84.06 207 ASP A N 1
ATOM 1654 C CA . ASP A 1 207 ? -4.658 -9.724 3.710 1.00 84.06 207 ASP A CA 1
ATOM 1655 C C . ASP A 1 207 ? -3.219 -9.484 3.234 1.00 84.06 207 ASP A C 1
ATOM 1657 O O . ASP A 1 207 ? -2.320 -9.213 4.034 1.00 84.06 207 ASP A O 1
ATOM 1661 N N . TYR A 1 208 ? -2.986 -9.574 1.924 1.00 80.00 208 TYR A N 1
ATOM 1662 C CA . TYR A 1 208 ? -1.671 -9.362 1.305 1.00 80.00 208 TYR A CA 1
ATOM 1663 C C . TYR A 1 208 ? -1.039 -8.012 1.682 1.00 80.00 208 TYR A C 1
ATOM 1665 O O . TYR A 1 208 ? 0.182 -7.878 1.780 1.00 80.00 208 TYR A O 1
ATOM 1673 N N . SER A 1 209 ? -1.877 -7.005 1.939 1.00 81.19 209 SER A N 1
ATOM 1674 C CA . SER A 1 209 ? -1.445 -5.677 2.339 1.00 81.19 209 SER A CA 1
ATOM 1675 C C . SER A 1 209 ? -1.127 -5.586 3.833 1.00 81.19 209 SER A C 1
ATOM 1677 O O . SER A 1 209 ? -0.763 -4.516 4.305 1.00 81.19 209 SER A O 1
ATOM 1679 N N . ILE A 1 210 ? -1.211 -6.665 4.611 1.00 84.12 210 ILE A N 1
ATOM 1680 C CA . ILE A 1 210 ? -0.725 -6.728 5.995 1.00 84.12 210 ILE A CA 1
ATOM 1681 C C . ILE A 1 210 ? 0.655 -7.371 6.051 1.00 84.12 210 ILE A C 1
ATOM 1683 O O . ILE A 1 210 ? 1.587 -6.745 6.557 1.00 84.12 210 ILE A O 1
ATOM 1687 N N . ASP A 1 211 ? 0.787 -8.571 5.493 1.00 79.62 211 ASP A N 1
ATOM 1688 C CA . ASP A 1 211 ? 2.057 -9.275 5.342 1.00 79.62 211 ASP A CA 1
ATOM 1689 C C . ASP A 1 211 ? 2.050 -10.050 4.024 1.00 79.62 211 ASP A C 1
ATOM 1691 O O . ASP A 1 211 ? 1.539 -11.166 3.926 1.00 79.62 211 ASP A O 1
ATOM 1695 N N . PHE A 1 212 ? 2.619 -9.433 2.990 1.00 80.75 212 PHE A N 1
ATOM 1696 C CA . PHE A 1 212 ? 2.650 -10.006 1.649 1.00 80.75 212 PHE A CA 1
ATOM 1697 C C . PHE A 1 212 ? 3.379 -11.353 1.610 1.00 80.75 212 PHE A C 1
ATOM 1699 O O . PHE A 1 212 ? 2.946 -12.273 0.922 1.00 80.75 212 PHE A O 1
ATOM 1706 N N . ALA A 1 213 ? 4.482 -11.492 2.351 1.00 81.06 213 ALA A N 1
ATOM 1707 C CA . ALA A 1 213 ? 5.286 -12.708 2.325 1.00 81.06 213 ALA A CA 1
ATOM 1708 C C . ALA A 1 213 ? 4.563 -13.876 3.004 1.00 81.06 213 ALA A C 1
ATOM 1710 O O . ALA A 1 213 ? 4.607 -15.000 2.497 1.00 81.06 213 ALA A O 1
ATOM 1711 N N . GLU A 1 214 ? 3.892 -13.617 4.128 1.00 83.50 214 GLU A N 1
ATOM 1712 C CA . GLU A 1 214 ? 3.035 -14.613 4.773 1.00 83.50 214 GLU A CA 1
ATOM 1713 C C . GLU A 1 214 ? 1.848 -14.979 3.881 1.00 83.50 214 GLU A C 1
ATOM 1715 O O . GLU A 1 214 ? 1.604 -16.162 3.647 1.00 83.50 214 GLU A O 1
ATOM 1720 N N . TRP A 1 215 ? 1.179 -13.977 3.302 1.00 88.56 215 TRP A N 1
ATOM 1721 C CA . TRP A 1 215 ? 0.056 -14.190 2.395 1.00 88.56 215 TRP A CA 1
ATOM 1722 C C . TRP A 1 215 ? 0.443 -15.063 1.198 1.00 88.56 215 TRP A C 1
ATOM 1724 O O . TRP A 1 215 ? -0.211 -16.074 0.953 1.00 88.56 215 TRP A O 1
ATOM 1734 N N . VAL A 1 216 ? 1.544 -14.754 0.496 1.00 87.44 216 VAL A N 1
ATOM 1735 C CA . VAL A 1 216 ? 2.037 -15.577 -0.625 1.00 87.44 216 VAL A CA 1
ATOM 1736 C C . VAL A 1 216 ? 2.303 -17.010 -0.170 1.00 87.44 216 VAL A C 1
ATOM 1738 O O . VAL A 1 216 ? 1.924 -17.952 -0.867 1.00 87.44 216 VAL A O 1
ATOM 1741 N N . ARG A 1 217 ? 2.934 -17.201 0.997 1.00 88.50 217 ARG A N 1
ATOM 1742 C CA . ARG A 1 217 ? 3.215 -18.542 1.526 1.00 88.50 217 ARG A CA 1
ATOM 1743 C C . ARG A 1 217 ? 1.928 -19.323 1.777 1.00 88.50 217 ARG A C 1
ATOM 1745 O O . ARG A 1 217 ? 1.865 -20.502 1.425 1.00 88.50 217 ARG A O 1
ATOM 1752 N N . GLU A 1 218 ? 0.912 -18.681 2.347 1.00 89.19 218 GLU A N 1
ATOM 1753 C CA . GLU A 1 218 ? -0.392 -19.302 2.556 1.00 89.19 218 GLU A CA 1
ATOM 1754 C C . GLU A 1 218 ? -1.067 -19.643 1.226 1.00 89.19 218 GLU A C 1
ATOM 1756 O O . GLU A 1 218 ? -1.473 -20.789 1.051 1.00 89.19 218 GLU A O 1
ATOM 1761 N N . GLN A 1 219 ? -1.129 -18.712 0.266 1.00 92.00 219 GLN A N 1
ATOM 1762 C CA . GLN A 1 219 ? -1.747 -18.969 -1.040 1.00 92.00 219 GLN A CA 1
ATOM 1763 C C . GLN A 1 219 ? -1.052 -20.118 -1.783 1.00 92.00 219 GLN A C 1
ATOM 1765 O O . GLN A 1 219 ? -1.717 -20.998 -2.326 1.00 92.00 219 GLN A O 1
ATOM 1770 N N . VAL A 1 220 ? 0.284 -20.171 -1.756 1.00 93.56 220 VAL A N 1
ATOM 1771 C CA . VAL A 1 220 ? 1.064 -21.280 -2.331 1.00 93.56 220 VAL A CA 1
ATOM 1772 C C . VAL A 1 220 ? 0.735 -22.601 -1.636 1.00 93.56 220 VAL A C 1
ATOM 1774 O O . VAL A 1 220 ? 0.542 -23.616 -2.305 1.00 93.56 220 VAL A O 1
ATOM 1777 N N . ASN A 1 221 ? 0.623 -22.604 -0.307 1.00 93.50 221 ASN A N 1
ATOM 1778 C CA . ASN A 1 221 ? 0.230 -23.798 0.434 1.00 93.50 221 ASN A CA 1
ATOM 1779 C C . ASN A 1 221 ? -1.203 -24.243 0.091 1.00 93.50 221 ASN A C 1
ATOM 1781 O O . ASN A 1 221 ? -1.417 -25.428 -0.138 1.00 93.50 221 ASN A O 1
ATOM 1785 N N . LEU A 1 222 ? -2.160 -23.314 -0.008 1.00 94.00 222 LEU A N 1
ATOM 1786 C CA . LEU A 1 222 ? -3.548 -23.600 -0.397 1.00 94.00 222 LEU A CA 1
ATOM 1787 C C . LEU A 1 222 ? -3.642 -24.177 -1.817 1.00 94.00 222 LEU A C 1
ATOM 1789 O O . LEU A 1 222 ? -4.378 -25.137 -2.045 1.00 94.00 222 LEU A O 1
ATOM 1793 N N . LEU A 1 223 ? -2.852 -23.651 -2.759 1.00 95.06 223 LEU A N 1
ATOM 1794 C CA . LEU A 1 223 ? -2.732 -24.207 -4.110 1.00 95.06 223 LEU A CA 1
ATOM 1795 C C . LEU A 1 223 ? -2.136 -25.620 -4.091 1.00 95.06 223 LEU A C 1
ATOM 1797 O O . LEU A 1 223 ? -2.633 -26.502 -4.789 1.00 95.06 223 LEU A O 1
ATOM 1801 N N . HIS A 1 224 ? -1.106 -25.859 -3.275 1.00 94.88 224 HIS A N 1
ATOM 1802 C CA . HIS A 1 224 ? -0.504 -27.185 -3.123 1.00 94.88 224 HIS A CA 1
ATOM 1803 C C . HIS A 1 224 ? -1.460 -28.212 -2.508 1.00 94.88 224 HIS A C 1
ATOM 1805 O O . HIS A 1 224 ? -1.446 -29.373 -2.919 1.00 94.88 224 HIS A O 1
ATOM 1811 N N . THR A 1 225 ? -2.277 -27.812 -1.532 1.00 96.06 225 THR A N 1
ATOM 1812 C CA . THR A 1 225 ? -3.253 -28.697 -0.879 1.00 96.06 225 THR A CA 1
ATOM 1813 C C . THR A 1 225 ? -4.565 -28.826 -1.655 1.00 96.06 225 THR A C 1
ATOM 1815 O O . THR A 1 225 ? -5.365 -29.706 -1.340 1.00 96.06 225 THR A O 1
ATOM 1818 N N . GLY A 1 226 ? -4.790 -27.984 -2.669 1.00 93.12 226 GLY A N 1
ATOM 1819 C CA . GLY A 1 226 ? -6.009 -27.962 -3.478 1.00 93.12 226 GLY A CA 1
ATOM 1820 C C . GLY A 1 226 ? -7.222 -27.356 -2.764 1.00 93.12 226 GLY A C 1
ATOM 1821 O O . GLY A 1 226 ? -8.355 -27.580 -3.195 1.00 93.12 226 GLY A O 1
ATOM 1822 N N . ASP A 1 227 ? -7.016 -26.603 -1.680 1.00 92.62 227 ASP A N 1
ATOM 1823 C CA . ASP A 1 227 ? -8.101 -25.953 -0.939 1.00 92.62 227 ASP A CA 1
ATOM 1824 C C . ASP A 1 227 ? -8.524 -24.641 -1.615 1.00 92.62 227 ASP A C 1
ATOM 1826 O O . ASP A 1 227 ? -8.195 -23.532 -1.191 1.00 92.62 227 ASP A O 1
ATOM 1830 N N . MET A 1 228 ? -9.300 -24.792 -2.687 1.00 91.06 228 MET A N 1
ATOM 1831 C CA . MET A 1 228 ? -9.836 -23.678 -3.471 1.00 91.06 228 MET A CA 1
ATOM 1832 C C . MET A 1 228 ? -10.840 -22.816 -2.693 1.00 91.06 228 MET A C 1
ATOM 1834 O O . MET A 1 228 ? -11.150 -21.715 -3.133 1.00 91.06 228 MET A O 1
ATOM 1838 N N . THR A 1 229 ? -11.376 -23.300 -1.566 1.00 88.62 229 THR A N 1
ATOM 1839 C CA . THR A 1 229 ? -12.405 -22.572 -0.802 1.00 88.62 229 THR A CA 1
ATOM 1840 C C . THR A 1 229 ? -11.831 -21.429 0.024 1.00 88.62 229 THR A C 1
ATOM 1842 O O . THR A 1 229 ? -12.524 -20.450 0.285 1.00 88.62 229 THR A O 1
ATOM 1845 N N . ARG A 1 230 ? -10.561 -21.552 0.422 1.00 82.81 230 ARG A N 1
ATOM 1846 C CA . ARG A 1 230 ? -9.820 -20.538 1.180 1.00 82.81 230 ARG A CA 1
ATOM 1847 C C . ARG A 1 230 ? -8.896 -19.691 0.316 1.00 82.81 230 ARG A C 1
ATOM 1849 O O . ARG A 1 230 ? -8.298 -18.747 0.825 1.00 82.81 230 ARG A O 1
ATOM 1856 N N . LEU A 1 231 ? -8.740 -20.064 -0.951 1.00 86.75 231 LEU A N 1
ATOM 1857 C CA . LEU A 1 231 ? -7.869 -19.376 -1.884 1.00 86.75 231 LEU A CA 1
ATOM 1858 C C . LEU A 1 231 ? -8.411 -17.969 -2.158 1.00 86.75 231 LEU A C 1
ATOM 1860 O O . LEU A 1 231 ? -9.565 -17.806 -2.556 1.00 86.75 231 LEU A O 1
ATOM 1864 N N . ASP A 1 232 ? -7.566 -16.960 -1.983 1.00 84.44 232 ASP A N 1
ATOM 1865 C CA . ASP A 1 232 ? -7.905 -15.568 -2.264 1.00 84.44 232 ASP A CA 1
ATOM 1866 C C . ASP A 1 232 ? -7.752 -15.289 -3.767 1.00 84.44 232 ASP A C 1
ATOM 1868 O O . ASP A 1 232 ? -6.784 -14.687 -4.234 1.00 84.44 232 ASP A O 1
ATOM 1872 N N . VAL A 1 233 ? -8.685 -15.838 -4.553 1.00 88.38 233 VAL A N 1
ATOM 1873 C CA . VAL A 1 233 ? -8.632 -15.831 -6.025 1.00 88.38 233 VAL A CA 1
ATOM 1874 C C . VAL A 1 233 ? -8.606 -14.412 -6.585 1.00 88.38 233 VAL A C 1
ATOM 1876 O O . VAL A 1 233 ? -7.861 -14.144 -7.527 1.00 88.38 233 VAL A O 1
ATOM 1879 N N . GLU A 1 234 ? -9.408 -13.509 -6.025 1.00 83.19 234 GLU A N 1
ATOM 1880 C CA . GLU A 1 234 ? -9.497 -12.129 -6.504 1.00 83.19 234 GLU A CA 1
ATOM 1881 C C . GLU A 1 234 ? -8.161 -11.408 -6.319 1.00 83.19 234 GLU A C 1
ATOM 1883 O O . GLU A 1 234 ? -7.642 -10.831 -7.280 1.00 83.19 234 GLU A O 1
ATOM 1888 N N . GLN A 1 235 ? -7.553 -11.526 -5.134 1.00 80.62 235 GLN A N 1
ATOM 1889 C CA . GLN A 1 235 ? -6.263 -10.898 -4.880 1.00 80.62 235 GLN A CA 1
ATOM 1890 C C . GLN A 1 235 ? -5.133 -11.563 -5.673 1.00 80.62 235 GLN A C 1
ATOM 1892 O O . GLN A 1 235 ? -4.279 -10.869 -6.213 1.00 80.62 235 GLN A O 1
ATOM 1897 N N . LEU A 1 236 ? -5.140 -12.889 -5.836 1.00 88.94 236 LEU A N 1
ATOM 1898 C CA . LEU A 1 236 ? -4.171 -13.579 -6.697 1.00 88.94 236 LEU A CA 1
ATOM 1899 C C . LEU A 1 236 ? -4.214 -13.083 -8.145 1.00 88.94 236 LEU A C 1
ATOM 1901 O O . LEU A 1 236 ? -3.163 -12.881 -8.753 1.00 88.94 236 LEU A O 1
ATOM 1905 N N . ILE A 1 237 ? -5.408 -12.866 -8.703 1.00 88.75 237 ILE A N 1
ATOM 1906 C CA . ILE A 1 237 ? -5.559 -12.312 -10.054 1.00 88.75 237 ILE A CA 1
ATOM 1907 C C . ILE A 1 237 ? -4.984 -10.894 -10.122 1.00 88.75 237 ILE A C 1
ATOM 1909 O O . ILE A 1 237 ? -4.289 -10.567 -11.091 1.00 88.75 237 ILE A O 1
ATOM 1913 N N . GLU A 1 238 ? -5.260 -10.059 -9.117 1.00 81.62 238 GLU A N 1
ATOM 1914 C CA . GLU A 1 238 ? -4.722 -8.699 -9.036 1.00 81.62 238 GLU A CA 1
ATOM 1915 C C . GLU A 1 238 ? -3.187 -8.708 -8.972 1.00 81.62 238 GLU A C 1
ATOM 1917 O O . GLU A 1 238 ? -2.548 -8.071 -9.811 1.00 81.62 238 GLU A O 1
ATOM 1922 N N . GLU A 1 239 ? -2.593 -9.498 -8.075 1.00 84.06 239 GLU A N 1
ATOM 1923 C CA . GLU A 1 239 ? -1.137 -9.573 -7.889 1.00 84.06 239 GLU A CA 1
ATOM 1924 C C . GLU A 1 239 ? -0.413 -10.120 -9.125 1.00 84.06 239 GLU A C 1
ATOM 1926 O O . GLU A 1 239 ? 0.599 -9.566 -9.559 1.00 84.06 239 GLU A O 1
ATOM 1931 N N . LEU A 1 240 ? -0.946 -11.167 -9.764 1.00 88.25 240 LEU A N 1
ATOM 1932 C CA . LEU A 1 240 ? -0.383 -11.691 -11.014 1.00 88.25 240 LEU A CA 1
ATOM 1933 C C . LEU A 1 240 ? -0.476 -10.664 -12.153 1.00 88.25 240 LEU A C 1
ATOM 1935 O O . LEU A 1 240 ? 0.448 -10.530 -12.962 1.00 88.25 240 LEU A O 1
ATOM 1939 N N . SER A 1 241 ? -1.575 -9.908 -12.211 1.00 85.44 241 SER A N 1
ATOM 1940 C CA . SER A 1 241 ? -1.749 -8.837 -13.194 1.00 85.44 241 SER A CA 1
ATOM 1941 C C . SER A 1 241 ? -0.781 -7.680 -12.946 1.00 85.44 241 SER A C 1
ATOM 1943 O O . SER A 1 241 ? -0.224 -7.123 -13.898 1.00 85.44 241 SER A O 1
ATOM 1945 N N . GLU A 1 242 ? -0.559 -7.318 -11.683 1.00 81.56 242 GLU A N 1
ATOM 1946 C CA . GLU A 1 242 ? 0.354 -6.247 -11.296 1.00 81.56 242 GLU A CA 1
ATOM 1947 C C . GLU A 1 242 ? 1.818 -6.638 -11.514 1.00 81.56 242 GLU A C 1
ATOM 1949 O O . GLU A 1 242 ? 2.594 -5.818 -12.010 1.00 81.56 242 GLU A O 1
ATOM 1954 N N . LEU A 1 243 ? 2.186 -7.904 -11.293 1.00 84.88 243 LEU A N 1
ATOM 1955 C CA . LEU A 1 243 ? 3.496 -8.442 -11.664 1.00 84.88 243 LEU A CA 1
ATOM 1956 C C . LEU A 1 243 ? 3.761 -8.283 -13.171 1.00 84.88 243 LEU A C 1
ATOM 1958 O O . LEU A 1 243 ? 4.795 -7.747 -13.571 1.00 84.88 243 LEU A O 1
ATOM 1962 N N . ALA A 1 244 ? 2.799 -8.651 -14.021 1.00 86.06 244 ALA A N 1
ATOM 1963 C CA . ALA A 1 244 ? 2.936 -8.469 -15.466 1.00 86.06 244 ALA A CA 1
ATOM 1964 C C . ALA A 1 244 ? 3.030 -6.980 -15.862 1.00 86.06 244 ALA A C 1
ATOM 1966 O O . ALA A 1 244 ? 3.771 -6.601 -16.773 1.00 86.06 244 ALA A O 1
ATOM 1967 N N . ARG A 1 245 ? 2.284 -6.091 -15.190 1.00 86.56 245 ARG A N 1
ATOM 1968 C CA . ARG A 1 245 ? 2.377 -4.636 -15.414 1.00 86.56 245 ARG A CA 1
ATOM 1969 C C . ARG A 1 245 ? 3.717 -4.071 -14.953 1.00 86.56 245 ARG A C 1
ATOM 1971 O O . ARG A 1 245 ? 4.257 -3.196 -15.633 1.00 86.56 245 ARG A O 1
ATOM 1978 N N . SER A 1 246 ? 4.260 -4.539 -13.832 1.00 85.69 246 SER A N 1
ATOM 1979 C CA . SER A 1 246 ? 5.523 -4.050 -13.278 1.00 85.69 246 SER A CA 1
ATOM 1980 C C . SER A 1 246 ? 6.700 -4.378 -14.199 1.00 85.69 246 SER A C 1
ATOM 1982 O O . SER A 1 246 ? 7.476 -3.473 -14.506 1.00 85.69 246 SER A O 1
ATOM 1984 N N . GLN A 1 247 ? 6.750 -5.591 -14.761 1.00 89.81 247 GLN A N 1
ATOM 1985 C CA . GLN A 1 247 ? 7.735 -5.977 -15.778 1.00 89.81 247 GLN A CA 1
ATOM 1986 C C . GLN A 1 247 ? 7.657 -5.077 -17.021 1.00 89.81 247 GLN A C 1
ATOM 1988 O O . GLN A 1 247 ? 8.671 -4.528 -17.458 1.00 89.81 247 GLN A O 1
ATOM 1993 N N . ARG A 1 248 ? 6.447 -4.812 -17.542 1.00 90.81 248 ARG A N 1
ATOM 1994 C CA . ARG A 1 248 ? 6.251 -3.857 -18.652 1.00 90.81 248 ARG A CA 1
ATOM 1995 C C . ARG A 1 248 ? 6.728 -2.447 -18.296 1.00 90.81 248 ARG A C 1
ATOM 1997 O O . ARG A 1 248 ? 7.358 -1.778 -19.116 1.00 90.81 248 ARG A O 1
ATOM 2004 N N . ARG A 1 249 ? 6.429 -1.958 -17.084 1.00 90.25 249 ARG A N 1
ATOM 2005 C CA . ARG A 1 249 ? 6.888 -0.637 -16.612 1.00 90.25 249 ARG A CA 1
ATOM 2006 C C . ARG A 1 249 ? 8.415 -0.582 -16.507 1.00 90.25 249 ARG A C 1
ATOM 2008 O O . ARG A 1 249 ? 8.991 0.428 -16.912 1.00 90.25 249 ARG A O 1
ATOM 2015 N N . ALA A 1 250 ? 9.054 -1.644 -16.016 1.00 91.94 250 ALA A N 1
ATOM 2016 C CA . ALA A 1 250 ? 10.507 -1.753 -15.920 1.00 91.94 250 ALA A CA 1
ATOM 2017 C C . ALA A 1 250 ? 11.155 -1.724 -17.310 1.00 91.94 250 ALA A C 1
ATOM 2019 O O . ALA A 1 250 ? 11.980 -0.848 -17.573 1.00 91.94 250 ALA A O 1
ATOM 2020 N N . LEU A 1 251 ? 10.700 -2.576 -18.235 1.00 93.50 251 LEU A N 1
ATOM 2021 C CA . LEU A 1 251 ? 11.205 -2.616 -19.610 1.00 93.50 251 LEU A CA 1
ATOM 2022 C C . LEU A 1 251 ? 11.056 -1.256 -20.303 1.00 93.50 251 LEU A C 1
ATOM 2024 O O . LEU A 1 251 ? 12.008 -0.731 -20.882 1.00 93.50 251 LEU A O 1
ATOM 2028 N N . ARG A 1 252 ? 9.884 -0.622 -20.162 1.00 92.75 252 ARG A N 1
ATOM 2029 C CA . ARG A 1 252 ? 9.643 0.743 -20.646 1.00 92.75 252 ARG A CA 1
ATOM 2030 C C . ARG A 1 252 ? 10.648 1.741 -20.082 1.00 92.75 252 ARG A C 1
ATOM 2032 O O . ARG A 1 252 ? 11.118 2.600 -20.823 1.00 92.75 252 ARG A O 1
ATOM 2039 N N . SER A 1 253 ? 10.918 1.682 -18.780 1.00 93.25 253 SER A N 1
ATOM 2040 C CA . SER A 1 253 ? 11.840 2.595 -18.102 1.00 93.25 253 SER A CA 1
ATOM 2041 C C . SER A 1 253 ? 13.263 2.434 -18.636 1.00 93.25 253 SER A C 1
ATOM 2043 O O . SER A 1 253 ? 13.884 3.420 -19.037 1.00 93.25 253 SER A O 1
ATOM 2045 N N . HIS A 1 254 ? 13.745 1.192 -18.738 1.00 95.31 254 HIS A N 1
ATOM 2046 C CA . HIS A 1 254 ? 15.074 0.902 -19.272 1.00 95.31 254 HIS A CA 1
ATOM 2047 C C . HIS A 1 254 ? 15.204 1.317 -20.739 1.00 95.31 254 HIS A C 1
ATOM 2049 O O . HIS A 1 254 ? 16.164 2.003 -21.080 1.00 95.31 254 HIS A O 1
ATOM 2055 N N . LEU A 1 255 ? 14.207 1.032 -21.584 1.00 95.12 255 LEU A N 1
ATOM 2056 C CA . LEU A 1 255 ? 14.213 1.455 -22.987 1.00 95.12 255 LEU A CA 1
ATOM 2057 C C . LEU A 1 255 ? 14.198 2.984 -23.137 1.00 95.12 255 LEU A C 1
ATOM 2059 O O . LEU A 1 255 ? 14.892 3.540 -23.986 1.00 95.12 255 LEU A O 1
ATOM 2063 N N . GLN A 1 256 ? 13.438 3.692 -22.295 1.00 94.81 256 GLN A N 1
ATOM 2064 C CA . GLN A 1 256 ? 13.429 5.158 -22.281 1.00 94.81 256 GLN A CA 1
ATOM 2065 C C . GLN A 1 256 ? 14.786 5.739 -21.874 1.00 94.81 256 GLN A C 1
ATOM 2067 O O . GLN A 1 256 ? 15.235 6.707 -22.490 1.00 94.81 256 GLN A O 1
ATOM 2072 N N . ASN A 1 257 ? 15.436 5.153 -20.868 1.00 95.56 257 ASN A N 1
ATOM 2073 C CA . ASN A 1 257 ? 16.770 5.565 -20.436 1.00 95.56 257 ASN A CA 1
ATOM 2074 C C . ASN A 1 257 ? 17.823 5.264 -21.506 1.00 95.56 257 ASN A C 1
ATOM 2076 O O . ASN A 1 257 ? 18.639 6.130 -21.812 1.00 95.56 257 ASN A O 1
ATOM 2080 N N . LEU A 1 258 ? 17.762 4.090 -22.134 1.00 96.81 258 LEU A N 1
ATOM 2081 C CA . LEU A 1 258 ? 18.650 3.714 -23.229 1.00 96.81 258 LEU A CA 1
ATOM 2082 C C . LEU A 1 258 ? 18.548 4.713 -24.388 1.00 96.81 258 LEU A C 1
ATOM 2084 O O . LEU A 1 258 ? 19.545 5.316 -24.775 1.00 96.81 258 LEU A O 1
ATOM 2088 N N . LEU A 1 259 ? 17.333 4.986 -24.874 1.00 96.44 259 LEU A N 1
ATOM 2089 C CA . LEU A 1 259 ? 17.094 5.974 -25.932 1.00 96.44 259 LEU A CA 1
ATOM 2090 C C . LEU A 1 259 ? 17.589 7.377 -25.559 1.00 96.44 259 LEU A C 1
ATOM 2092 O O . LEU A 1 259 ? 18.137 8.087 -26.402 1.00 96.44 259 LEU A O 1
ATOM 2096 N N . LEU A 1 260 ? 17.408 7.784 -24.300 1.00 95.94 260 LEU A N 1
ATOM 2097 C CA . LEU A 1 260 ? 17.918 9.053 -23.786 1.00 95.94 260 LEU A CA 1
ATOM 2098 C C . LEU A 1 260 ? 19.444 9.110 -23.875 1.00 95.94 260 LEU A C 1
ATOM 2100 O O . LEU A 1 260 ? 19.987 10.109 -24.345 1.00 95.94 260 LEU A O 1
ATOM 2104 N N . HIS A 1 261 ? 20.136 8.053 -23.449 1.00 95.31 261 HIS A N 1
ATOM 2105 C CA . HIS A 1 261 ? 21.593 8.021 -23.471 1.00 95.31 261 HIS A CA 1
ATOM 2106 C C . HIS A 1 261 ? 22.150 7.911 -24.892 1.00 95.31 261 HIS A C 1
ATOM 2108 O O . HIS A 1 261 ? 23.143 8.571 -25.182 1.00 95.31 261 HIS A O 1
ATOM 2114 N N . LEU A 1 262 ? 21.480 7.198 -25.802 1.00 95.56 262 LEU A N 1
ATOM 2115 C CA . LEU A 1 262 ? 21.839 7.170 -27.225 1.00 95.56 262 LEU A CA 1
ATOM 2116 C C . LEU A 1 262 ? 21.671 8.551 -27.885 1.00 95.56 262 LEU A C 1
ATOM 2118 O O . LEU A 1 262 ? 22.521 8.976 -28.666 1.00 95.56 262 LEU A O 1
ATOM 2122 N N . LEU A 1 263 ? 20.624 9.309 -27.538 1.00 95.25 263 LEU A N 1
ATOM 2123 C CA . LEU A 1 263 ? 20.486 10.701 -27.988 1.00 95.25 263 LEU A CA 1
ATOM 2124 C C . LEU A 1 263 ? 21.610 11.588 -27.445 1.00 95.25 263 LEU A C 1
ATOM 2126 O O . LEU A 1 263 ? 22.210 12.346 -28.205 1.00 95.25 263 LEU A O 1
ATOM 2130 N N . LYS A 1 264 ? 21.922 11.473 -26.151 1.00 93.56 264 LYS A N 1
ATOM 2131 C CA . LYS A 1 264 ? 23.036 12.209 -25.538 1.00 93.56 264 LYS A CA 1
ATOM 2132 C C . LYS A 1 264 ? 24.360 11.871 -26.215 1.00 93.56 264 LYS A C 1
ATOM 2134 O O . LYS A 1 264 ? 25.105 12.783 -26.553 1.00 93.56 264 LYS A O 1
ATOM 2139 N N . TRP A 1 265 ? 24.604 10.592 -26.495 1.00 93.94 265 TRP A N 1
ATOM 2140 C CA . TRP A 1 265 ? 25.788 10.131 -27.215 1.00 93.94 265 TRP A CA 1
ATOM 2141 C C . TRP A 1 265 ? 25.906 10.774 -28.604 1.00 93.94 265 TRP A C 1
ATOM 2143 O O . TRP A 1 265 ? 26.951 11.304 -28.971 1.00 93.94 265 TRP A O 1
ATOM 2153 N N . ARG A 1 266 ? 24.808 10.788 -29.370 1.00 92.81 266 ARG A N 1
ATOM 2154 C CA . ARG A 1 266 ? 24.790 11.334 -30.735 1.00 92.81 266 ARG A CA 1
ATOM 2155 C C . ARG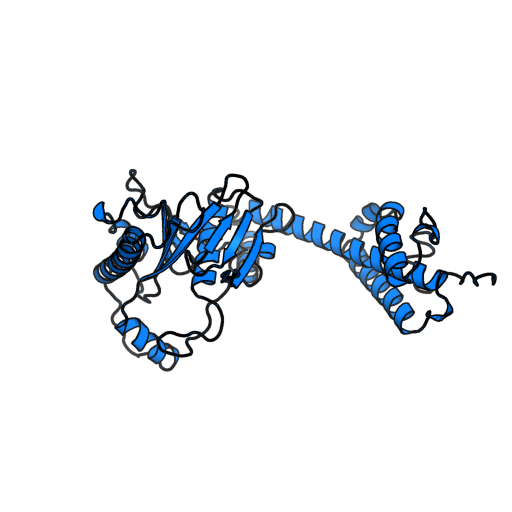 A 1 266 ? 24.974 12.853 -30.788 1.00 92.81 266 ARG A C 1
ATOM 2157 O O . ARG A 1 266 ? 25.691 13.342 -31.660 1.00 92.81 266 ARG A O 1
ATOM 2164 N N . PHE A 1 267 ? 24.310 13.585 -29.890 1.00 90.19 267 PHE A N 1
ATOM 2165 C CA . PHE A 1 267 ? 24.167 15.047 -29.962 1.00 90.19 267 PHE A CA 1
ATOM 2166 C C . PHE A 1 267 ? 25.023 15.823 -28.939 1.00 90.19 267 PHE A C 1
ATOM 2168 O O . PHE A 1 267 ? 25.076 17.051 -28.996 1.00 90.19 267 PHE A O 1
ATOM 2175 N N . GLN A 1 268 ? 25.723 15.137 -28.029 1.00 87.88 268 GLN A N 1
ATOM 2176 C CA . GLN A 1 268 ? 26.743 15.708 -27.136 1.00 87.88 268 GLN A CA 1
ATOM 2177 C C . GLN A 1 268 ? 28.032 14.858 -27.123 1.00 87.88 268 GLN A C 1
ATOM 2179 O O . GLN A 1 268 ? 28.419 14.324 -26.075 1.00 87.88 268 GLN A O 1
ATOM 2184 N N . PRO A 1 269 ? 28.741 14.742 -28.262 1.00 83.00 269 PRO A N 1
ATOM 2185 C CA . PRO A 1 269 ? 29.963 13.940 -28.350 1.00 83.00 269 PRO A CA 1
ATOM 2186 C C . PRO A 1 269 ? 31.043 14.364 -27.351 1.00 83.00 269 PRO A C 1
ATOM 2188 O O . PRO A 1 269 ? 31.681 13.507 -26.751 1.00 83.00 269 PRO A O 1
ATOM 2191 N N . ASP A 1 270 ? 31.176 15.664 -27.076 1.00 83.50 270 ASP A N 1
ATOM 2192 C CA . ASP A 1 270 ? 32.191 16.207 -26.157 1.00 83.50 270 ASP A CA 1
ATOM 2193 C C . ASP A 1 270 ? 32.014 15.752 -24.697 1.00 83.50 270 ASP A C 1
ATOM 2195 O O . ASP A 1 270 ? 32.912 15.906 -23.871 1.00 83.50 270 ASP A O 1
ATOM 2199 N N . ARG A 1 271 ? 30.835 15.218 -24.357 1.00 80.50 271 ARG A N 1
ATOM 2200 C CA . ARG A 1 271 ? 30.505 14.672 -23.031 1.00 80.50 271 ARG A CA 1
ATOM 2201 C C . ARG A 1 271 ? 30.322 13.156 -23.044 1.00 80.50 271 ARG A C 1
ATOM 2203 O O . ARG A 1 271 ? 30.038 12.570 -22.000 1.00 80.50 271 ARG A O 1
ATOM 2210 N N . SER A 1 272 ? 30.489 12.533 -24.208 1.00 79.62 272 SER A N 1
ATOM 2211 C CA . SER A 1 272 ? 30.408 11.086 -24.363 1.00 79.62 272 SER A CA 1
ATOM 2212 C C . SER A 1 272 ? 31.670 10.454 -23.786 1.00 79.62 272 SER A C 1
ATOM 2214 O O . SER A 1 272 ? 32.789 10.825 -24.127 1.00 79.62 272 SER A O 1
ATOM 2216 N N . GLY A 1 273 ? 31.490 9.523 -22.854 1.00 85.69 273 GLY A N 1
ATOM 2217 C CA . GLY A 1 273 ? 32.594 8.891 -22.143 1.00 85.69 273 GLY A CA 1
ATOM 2218 C C . GLY A 1 273 ? 32.150 7.651 -21.368 1.00 85.69 273 GLY A C 1
ATOM 2219 O O . GLY A 1 273 ? 30.972 7.282 -21.426 1.00 85.69 273 GLY A O 1
ATOM 2220 N N . PRO A 1 274 ? 33.063 7.031 -20.596 1.00 88.75 274 PRO A N 1
ATOM 2221 C CA . PRO A 1 274 ? 32.837 5.725 -19.971 1.00 88.75 274 PRO A CA 1
ATOM 2222 C 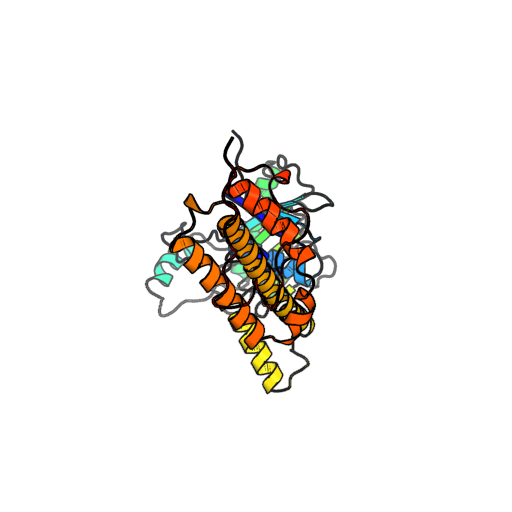C . PRO A 1 274 ? 31.576 5.645 -19.103 1.00 88.75 274 PRO A C 1
ATOM 2224 O O . PRO A 1 274 ? 30.915 4.617 -19.055 1.00 88.75 274 PRO A O 1
ATOM 2227 N N . SER A 1 275 ? 31.196 6.745 -18.445 1.00 89.44 275 SER A N 1
ATOM 2228 C CA . SER A 1 275 ? 29.984 6.792 -17.617 1.00 89.44 275 SER A CA 1
ATOM 2229 C C . SER A 1 275 ? 28.689 6.682 -18.433 1.00 89.44 275 SER A C 1
ATOM 2231 O O . SER A 1 275 ? 27.736 6.046 -17.982 1.00 89.44 275 SER A O 1
ATOM 2233 N N . TRP A 1 276 ? 28.631 7.290 -19.622 1.00 91.75 276 TRP A N 1
ATOM 2234 C CA . TRP A 1 276 ? 27.449 7.196 -20.486 1.00 91.75 276 TRP A CA 1
ATOM 2235 C C . TRP A 1 276 ? 27.385 5.850 -21.187 1.00 91.75 276 TRP A C 1
ATOM 2237 O O . TRP A 1 276 ? 26.299 5.286 -21.260 1.00 91.75 276 TRP A O 1
ATOM 2247 N N . GLN A 1 277 ? 28.533 5.317 -21.611 1.00 92.81 277 GLN A N 1
ATOM 2248 C CA . GLN A 1 277 ? 28.616 3.958 -22.138 1.00 92.81 277 GLN A CA 1
ATOM 2249 C C . GLN A 1 277 ? 28.144 2.943 -21.090 1.00 92.81 277 GLN A C 1
ATOM 2251 O O . GLN A 1 277 ? 27.189 2.226 -21.343 1.00 92.81 277 GLN A O 1
ATOM 2256 N N . GLY A 1 278 ? 28.647 3.009 -19.853 1.00 93.94 278 GLY A N 1
ATOM 2257 C CA . GLY A 1 278 ? 28.168 2.129 -18.781 1.00 93.94 278 GLY A CA 1
ATOM 2258 C C . GLY A 1 278 ? 26.673 2.286 -18.454 1.00 93.94 278 GLY A C 1
ATOM 2259 O O . GLY A 1 278 ? 26.039 1.339 -17.999 1.00 93.94 278 GLY A O 1
ATOM 2260 N N . SER A 1 279 ? 26.077 3.461 -18.700 1.00 94.19 279 SER A N 1
ATOM 2261 C CA . SER A 1 279 ? 24.621 3.651 -18.564 1.00 94.19 279 SER A CA 1
ATOM 2262 C C . SER A 1 279 ? 23.838 2.999 -19.711 1.00 94.19 279 SER A C 1
ATOM 2264 O O . SER A 1 279 ? 22.741 2.494 -19.481 1.00 94.19 279 SER A O 1
ATOM 2266 N N . ILE A 1 280 ? 24.394 3.014 -20.927 1.00 95.88 280 ILE A N 1
ATOM 2267 C CA . ILE A 1 280 ? 23.857 2.326 -22.109 1.00 95.88 280 ILE A CA 1
ATOM 2268 C C . ILE A 1 280 ? 23.927 0.814 -21.897 1.00 95.88 280 ILE A C 1
ATOM 2270 O O . ILE A 1 280 ? 22.896 0.154 -22.000 1.00 95.88 280 ILE A O 1
ATOM 2274 N N . ASP A 1 281 ? 25.098 0.301 -21.522 1.00 95.44 281 ASP A N 1
ATOM 2275 C CA . ASP A 1 281 ? 25.348 -1.128 -21.320 1.00 95.44 281 ASP A CA 1
ATOM 2276 C C . ASP A 1 281 ? 24.428 -1.684 -20.225 1.00 95.44 281 ASP A C 1
ATOM 2278 O O . ASP A 1 281 ? 23.659 -2.604 -20.470 1.00 95.44 281 ASP A O 1
ATOM 2282 N N . ASN A 1 282 ? 24.360 -1.026 -19.061 1.00 96.19 282 ASN A N 1
ATOM 2283 C CA . ASN A 1 282 ? 23.445 -1.427 -17.986 1.00 96.19 282 ASN A CA 1
ATOM 2284 C C . ASN A 1 282 ? 21.972 -1.401 -18.434 1.00 96.19 282 ASN A C 1
ATOM 2286 O O . ASN A 1 282 ? 21.192 -2.284 -18.086 1.00 96.19 282 ASN A O 1
ATOM 2290 N N . ALA A 1 283 ? 21.553 -0.396 -19.212 1.00 95.94 283 ALA A N 1
ATOM 2291 C CA . ALA A 1 283 ? 20.184 -0.367 -19.717 1.00 95.94 283 ALA A CA 1
ATOM 2292 C C . ALA A 1 283 ? 19.909 -1.524 -20.694 1.00 95.94 283 ALA A C 1
ATOM 2294 O O . ALA A 1 283 ? 18.826 -2.103 -20.621 1.00 95.94 283 ALA A O 1
ATOM 2295 N N . ARG A 1 284 ? 20.870 -1.880 -21.558 1.00 96.88 284 ARG A N 1
ATOM 2296 C CA . ARG A 1 284 ? 20.788 -3.046 -22.454 1.00 96.88 284 ARG A CA 1
ATOM 2297 C C . ARG A 1 284 ? 20.735 -4.353 -21.674 1.00 96.88 284 ARG A C 1
ATOM 2299 O O . ARG A 1 284 ? 19.818 -5.129 -21.916 1.00 96.88 284 ARG A O 1
ATOM 2306 N N . ASP A 1 285 ? 21.613 -4.544 -20.692 1.00 96.00 285 ASP A N 1
ATOM 2307 C CA . ASP A 1 285 ? 21.621 -5.723 -19.819 1.00 96.00 285 ASP A CA 1
ATOM 2308 C C . ASP A 1 285 ? 20.265 -5.904 -19.136 1.00 96.00 285 ASP A C 1
ATOM 2310 O O . ASP A 1 285 ? 19.656 -6.965 -19.223 1.00 96.00 285 ASP A O 1
ATOM 2314 N N . LYS A 1 286 ? 19.717 -4.837 -18.539 1.00 95.81 286 LYS A N 1
ATOM 2315 C CA . LYS A 1 286 ? 18.401 -4.899 -17.884 1.00 95.81 286 LYS A CA 1
ATOM 2316 C C . LYS A 1 286 ? 17.255 -5.183 -18.843 1.00 95.81 286 LYS A C 1
ATOM 2318 O O . LYS A 1 286 ? 16.297 -5.847 -18.456 1.00 95.81 286 LYS A O 1
ATOM 2323 N N . ILE A 1 287 ? 17.324 -4.683 -20.075 1.00 94.94 287 ILE A N 1
ATOM 2324 C CA . ILE A 1 287 ? 16.346 -5.028 -21.111 1.00 94.94 287 ILE A CA 1
ATOM 2325 C C . ILE A 1 287 ? 16.478 -6.508 -21.481 1.00 94.94 287 ILE A C 1
ATOM 2327 O O . ILE A 1 287 ? 15.467 -7.204 -21.526 1.00 94.94 287 ILE A O 1
ATOM 2331 N N . ASN A 1 288 ? 17.699 -6.992 -21.705 1.00 94.06 288 ASN A N 1
ATOM 2332 C CA . ASN A 1 288 ? 17.964 -8.378 -22.075 1.00 94.06 288 ASN A CA 1
ATOM 2333 C C . ASN A 1 288 ? 17.530 -9.351 -20.974 1.00 94.06 288 ASN A C 1
ATOM 2335 O O . ASN A 1 288 ? 16.819 -10.302 -21.283 1.00 94.06 288 ASN A O 1
ATOM 2339 N N . ASP A 1 289 ? 17.855 -9.079 -19.707 1.00 94.69 289 ASP A N 1
ATOM 2340 C CA . ASP A 1 289 ? 17.404 -9.862 -18.549 1.00 94.69 289 ASP A CA 1
ATOM 2341 C C . ASP A 1 289 ? 15.871 -10.005 -18.544 1.00 94.69 289 ASP A C 1
ATOM 2343 O O . ASP A 1 289 ? 15.335 -11.114 -18.519 1.00 94.69 289 ASP A O 1
ATOM 2347 N N . LEU A 1 290 ? 15.150 -8.882 -18.668 1.00 93.50 290 LEU A N 1
ATOM 2348 C CA . LEU A 1 290 ? 13.683 -8.872 -18.688 1.00 93.50 290 LEU A CA 1
ATOM 2349 C C . LEU A 1 290 ? 13.103 -9.635 -19.886 1.00 93.50 290 LEU A C 1
ATOM 2351 O O . LEU A 1 290 ? 12.084 -10.312 -19.750 1.00 93.50 290 LEU A O 1
ATOM 2355 N N . LEU A 1 291 ? 13.723 -9.531 -21.063 1.00 92.19 291 LEU A N 1
ATOM 2356 C CA . LEU A 1 291 ? 13.270 -10.231 -22.266 1.00 92.19 291 LEU A CA 1
ATOM 2357 C C . LEU A 1 291 ? 13.619 -11.725 -22.250 1.00 92.19 291 LEU A C 1
ATOM 2359 O O . LEU A 1 291 ? 12.882 -12.509 -22.843 1.00 92.19 291 LEU A O 1
ATOM 2363 N N . MET A 1 292 ? 14.690 -12.139 -21.566 1.00 92.69 292 MET A N 1
ATOM 2364 C CA . MET A 1 292 ? 14.996 -13.555 -21.338 1.00 92.69 292 MET A CA 1
ATOM 2365 C C . MET A 1 292 ? 13.978 -14.197 -20.394 1.00 92.69 292 MET A C 1
ATOM 2367 O O . MET A 1 292 ? 13.521 -15.310 -20.647 1.00 92.69 292 MET A O 1
ATOM 2371 N N . GLU A 1 293 ? 13.594 -13.488 -19.332 1.00 90.94 293 GLU A N 1
ATOM 2372 C CA . GLU A 1 293 ? 12.580 -13.957 -18.385 1.00 90.94 293 GLU A CA 1
ATOM 2373 C C . GLU A 1 293 ? 11.165 -13.915 -18.976 1.00 90.94 293 GLU A C 1
ATOM 2375 O O . GLU A 1 293 ? 10.333 -14.765 -18.662 1.00 90.94 293 GLU A O 1
ATOM 2380 N N . SER A 1 294 ? 10.868 -12.923 -19.823 1.00 90.44 294 SER A N 1
ATOM 2381 C CA . SER A 1 294 ? 9.531 -12.690 -20.388 1.00 90.44 294 SER A CA 1
ATOM 2382 C C . SER A 1 294 ? 9.566 -12.343 -21.887 1.00 90.44 294 SER A C 1
ATOM 2384 O O . SER A 1 294 ? 9.249 -11.212 -22.274 1.00 90.44 294 SER A O 1
ATOM 2386 N N . PRO A 1 295 ? 9.876 -13.317 -22.770 1.00 90.38 295 PRO A N 1
ATOM 2387 C CA . PRO A 1 295 ? 10.043 -13.066 -24.206 1.00 90.38 295 PRO A CA 1
ATOM 2388 C C . PRO A 1 295 ? 8.798 -12.499 -24.895 1.00 90.38 295 PRO A C 1
ATOM 2390 O O . PRO A 1 295 ? 8.913 -11.695 -25.819 1.00 90.38 295 PRO A O 1
ATOM 2393 N N . SER A 1 296 ? 7.600 -12.872 -24.430 1.00 89.62 296 SER A N 1
ATOM 2394 C CA . SER A 1 296 ? 6.324 -12.413 -24.998 1.00 89.62 296 SER A CA 1
ATOM 2395 C C . SER A 1 296 ? 6.090 -10.908 -24.858 1.00 89.62 296 SER A C 1
ATOM 2397 O O . SER A 1 296 ? 5.267 -10.354 -25.582 1.00 89.62 296 SER A O 1
ATOM 2399 N N . ILE A 1 297 ? 6.810 -10.226 -23.960 1.00 89.12 297 ILE A N 1
ATOM 2400 C CA . ILE A 1 297 ? 6.681 -8.777 -23.786 1.00 89.12 297 ILE A CA 1
ATOM 2401 C C . ILE A 1 297 ? 7.351 -8.029 -24.951 1.00 89.12 297 ILE A C 1
ATOM 2403 O O . ILE A 1 297 ? 6.952 -6.902 -25.244 1.00 89.12 297 ILE A O 1
ATOM 2407 N N . LYS A 1 298 ? 8.318 -8.637 -25.661 1.00 87.19 298 LYS A N 1
ATOM 2408 C CA . LYS A 1 298 ? 9.078 -7.966 -26.734 1.00 87.19 298 LYS A CA 1
ATOM 2409 C C . LYS A 1 298 ? 8.163 -7.327 -27.783 1.00 87.19 298 LYS A C 1
ATOM 2411 O O . LYS A 1 298 ? 8.358 -6.165 -28.143 1.00 87.19 298 LYS A O 1
ATOM 2416 N N . ASP A 1 299 ? 7.134 -8.052 -28.214 1.00 87.19 299 ASP A N 1
ATOM 2417 C CA . ASP A 1 299 ? 6.224 -7.617 -29.278 1.00 87.19 299 ASP A CA 1
ATOM 2418 C C . ASP A 1 299 ? 5.420 -6.366 -28.893 1.00 87.19 299 ASP A C 1
ATOM 2420 O O . ASP A 1 299 ? 5.137 -5.515 -29.739 1.00 87.19 299 ASP A O 1
ATOM 2424 N N . GLU A 1 300 ? 5.117 -6.180 -27.603 1.00 86.38 300 GLU A N 1
ATOM 2425 C CA . GLU A 1 300 ? 4.435 -4.976 -27.108 1.00 86.38 300 GLU A CA 1
ATOM 2426 C C . GLU A 1 300 ? 5.306 -3.708 -27.236 1.00 86.38 300 GLU A C 1
ATOM 2428 O O . GLU A 1 300 ? 4.793 -2.582 -27.205 1.00 86.38 300 GLU A O 1
ATOM 2433 N N . PHE A 1 301 ? 6.624 -3.879 -27.377 1.00 85.88 301 PHE A N 1
ATOM 2434 C CA . PHE A 1 301 ? 7.618 -2.807 -27.427 1.00 85.88 301 PHE A CA 1
ATOM 2435 C C . PHE A 1 301 ? 8.211 -2.573 -28.819 1.00 85.88 301 PHE A C 1
ATOM 2437 O O . PHE A 1 301 ? 9.013 -1.650 -28.965 1.00 85.88 301 PHE A O 1
ATOM 2444 N N . ALA A 1 302 ? 7.763 -3.317 -29.836 1.00 83.94 302 ALA A N 1
ATOM 2445 C CA . ALA A 1 302 ? 8.240 -3.195 -31.214 1.00 83.94 302 ALA A CA 1
ATOM 2446 C C . ALA A 1 302 ? 8.085 -1.771 -31.786 1.00 83.94 302 ALA A C 1
ATOM 2448 O O . ALA A 1 302 ? 8.934 -1.300 -32.542 1.00 83.94 302 ALA A O 1
ATOM 2449 N N . ASP A 1 303 ? 7.033 -1.037 -31.395 1.00 86.44 303 ASP A N 1
ATOM 2450 C CA . ASP A 1 303 ? 6.878 0.368 -31.784 1.00 86.44 303 ASP A CA 1
ATOM 2451 C C . ASP A 1 303 ? 7.681 1.311 -30.874 1.00 86.44 303 ASP A C 1
ATOM 2453 O O . ASP A 1 303 ? 7.169 1.917 -29.922 1.00 86.44 303 ASP A O 1
ATOM 2457 N N . ILE A 1 304 ? 8.957 1.484 -31.218 1.00 86.81 304 ILE A N 1
ATOM 2458 C CA . ILE A 1 304 ? 9.889 2.341 -30.482 1.00 86.81 304 ILE A CA 1
ATOM 2459 C C . ILE A 1 304 ? 9.460 3.817 -30.425 1.00 86.81 304 ILE A C 1
ATOM 2461 O O . ILE A 1 304 ? 9.816 4.540 -29.486 1.00 86.81 304 ILE A O 1
ATOM 2465 N N . ARG A 1 305 ? 8.634 4.280 -31.377 1.00 85.69 305 ARG A N 1
ATOM 2466 C CA . ARG A 1 305 ? 8.187 5.684 -31.468 1.00 85.69 305 ARG A CA 1
ATOM 2467 C C . ARG A 1 305 ? 7.418 6.100 -30.217 1.00 85.69 305 ARG A C 1
ATOM 2469 O O . ARG A 1 305 ? 7.590 7.216 -29.722 1.00 85.69 305 ARG A O 1
ATOM 2476 N N . LYS A 1 306 ? 6.632 5.179 -29.651 1.00 82.94 306 LYS A N 1
ATOM 2477 C CA . LYS A 1 306 ? 5.860 5.395 -28.418 1.00 82.94 306 LYS A CA 1
ATOM 2478 C C . LYS A 1 306 ? 6.754 5.722 -27.218 1.00 82.94 306 LYS A C 1
ATOM 2480 O O . LYS A 1 306 ? 6.365 6.484 -26.328 1.00 82.94 306 LYS A O 1
ATOM 2485 N N . TRP A 1 307 ? 7.958 5.161 -27.186 1.00 88.31 307 TRP A N 1
ATOM 2486 C CA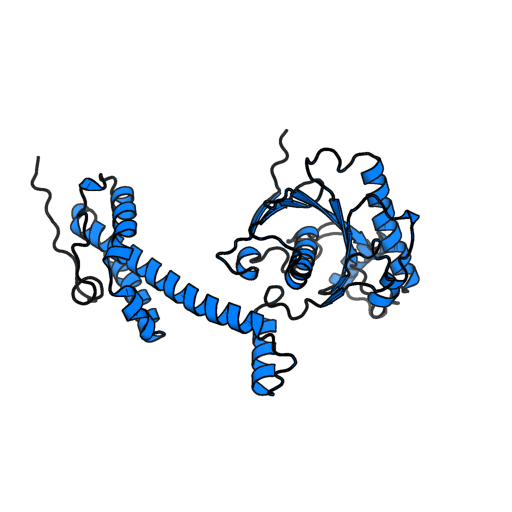 . TRP A 1 307 ? 8.894 5.297 -26.070 1.00 88.31 307 TRP A CA 1
ATOM 2487 C C . TRP A 1 307 ? 9.862 6.461 -26.277 1.00 88.31 307 TRP A C 1
ATOM 2489 O O . TRP A 1 307 ? 10.191 7.169 -25.319 1.00 88.31 307 TRP A O 1
ATOM 2499 N N . TYR A 1 308 ? 10.207 6.728 -27.536 1.00 94.75 308 TYR A N 1
ATOM 2500 C CA . TYR A 1 308 ? 11.097 7.801 -27.952 1.00 94.75 308 TYR A CA 1
ATOM 2501 C C . TYR A 1 308 ? 10.648 9.193 -27.496 1.00 94.75 308 TYR A C 1
ATOM 2503 O O . TYR A 1 308 ? 11.455 9.947 -26.962 1.00 94.75 308 TYR A O 1
ATOM 2511 N N . LEU A 1 309 ? 9.362 9.540 -27.612 1.00 92.69 309 LEU A N 1
ATOM 2512 C CA . LEU A 1 309 ? 8.884 10.901 -27.308 1.00 92.69 309 LEU A CA 1
ATOM 2513 C C . LEU A 1 309 ? 9.165 11.357 -25.867 1.00 92.69 309 LEU A C 1
ATOM 2515 O O . LEU A 1 309 ? 9.311 12.553 -25.600 1.00 92.69 309 LEU A O 1
ATOM 2519 N N . ARG A 1 310 ? 9.206 10.429 -24.902 1.00 91.38 310 ARG A N 1
ATOM 2520 C CA . ARG A 1 310 ? 9.582 10.760 -23.517 1.00 91.38 310 ARG A CA 1
ATOM 2521 C C . ARG A 1 310 ? 11.098 10.838 -23.357 1.00 91.38 310 ARG A C 1
ATOM 2523 O O . ARG A 1 310 ? 11.569 11.771 -22.713 1.00 91.38 310 ARG A O 1
ATOM 2530 N N . ALA A 1 311 ? 11.836 9.918 -23.976 1.00 95.44 311 ALA A N 1
ATOM 2531 C CA . ALA A 1 311 ? 13.295 9.945 -23.999 1.00 95.44 311 ALA A CA 1
ATOM 2532 C C . ALA A 1 311 ? 13.829 11.247 -24.624 1.00 95.44 311 ALA A C 1
ATOM 2534 O O . ALA A 1 311 ? 14.654 11.907 -24.008 1.00 95.44 311 ALA A O 1
ATOM 2535 N N . ARG A 1 312 ? 13.272 11.687 -25.764 1.00 96.25 312 ARG A N 1
ATOM 2536 C CA . ARG A 1 312 ? 13.585 12.958 -26.445 1.00 96.25 312 ARG A CA 1
ATOM 2537 C C . ARG A 1 312 ? 13.408 14.168 -25.529 1.00 96.25 312 ARG A C 1
ATOM 2539 O O . ARG A 1 312 ? 14.325 14.971 -25.396 1.00 96.25 312 ARG A O 1
ATOM 2546 N N . ARG A 1 313 ? 12.256 14.281 -24.855 1.00 95.06 313 ARG A N 1
ATOM 2547 C CA . ARG A 1 313 ? 11.982 15.367 -23.892 1.00 95.06 313 ARG A CA 1
ATOM 2548 C C . ARG A 1 313 ? 12.983 15.385 -22.741 1.00 95.06 313 ARG A C 1
ATOM 2550 O O . ARG A 1 313 ? 13.489 16.442 -22.373 1.00 95.06 313 ARG A O 1
ATOM 2557 N N . ASN A 1 314 ? 13.265 14.216 -22.171 1.00 94.75 314 ASN A N 1
ATOM 2558 C CA . ASN A 1 314 ? 14.206 14.097 -21.065 1.00 94.75 314 ASN A CA 1
ATOM 2559 C C . ASN A 1 314 ? 15.641 14.416 -21.509 1.00 94.75 314 ASN A C 1
ATOM 2561 O O . ASN A 1 314 ? 16.331 15.148 -20.806 1.00 94.75 314 ASN A O 1
ATOM 2565 N N . ALA A 1 315 ? 16.052 13.935 -22.684 1.00 95.25 315 ALA A N 1
ATOM 2566 C CA . ALA A 1 315 ? 17.362 14.191 -23.262 1.00 95.25 315 ALA A CA 1
ATOM 2567 C C . ALA A 1 315 ? 17.557 15.688 -23.555 1.00 95.25 315 ALA A C 1
ATOM 2569 O O . ALA A 1 315 ? 18.551 16.249 -23.110 1.00 95.25 315 ALA A O 1
ATOM 2570 N N . ALA A 1 316 ? 16.596 16.358 -24.207 1.00 95.12 316 ALA A N 1
ATOM 2571 C CA . ALA A 1 316 ? 16.650 17.806 -24.451 1.00 95.12 316 ALA A CA 1
ATOM 2572 C C . ALA A 1 316 ? 16.852 18.590 -23.144 1.00 95.12 316 ALA A C 1
ATOM 2574 O O . ALA A 1 316 ? 17.763 19.409 -23.035 1.00 95.12 316 ALA A O 1
ATOM 2575 N N . ARG A 1 317 ? 16.071 18.254 -22.109 1.00 94.25 317 ARG A N 1
ATOM 2576 C CA . ARG A 1 317 ? 16.173 18.868 -20.779 1.00 94.25 317 ARG A CA 1
ATOM 2577 C C . ARG A 1 317 ? 17.535 18.637 -20.115 1.00 94.25 317 ARG A C 1
ATOM 2579 O O . ARG A 1 317 ? 18.102 19.584 -19.586 1.00 94.25 317 ARG A O 1
ATOM 2586 N N . GLU A 1 318 ? 18.058 17.410 -20.120 1.00 93.62 318 GLU A N 1
ATOM 2587 C CA . GLU A 1 318 ? 19.364 17.095 -19.509 1.00 93.62 318 GLU A CA 1
ATOM 2588 C C . GLU A 1 318 ? 20.544 17.705 -20.265 1.00 93.62 318 GLU A C 1
ATOM 2590 O O . GLU A 1 318 ? 21.560 18.054 -19.666 1.00 93.62 318 GLU A O 1
ATOM 2595 N N . MET A 1 319 ? 20.409 17.830 -21.582 1.00 92.38 319 MET A N 1
ATOM 2596 C CA . MET A 1 319 ? 21.414 18.433 -22.447 1.00 92.38 319 MET A CA 1
ATOM 2597 C C . MET A 1 319 ? 21.351 19.965 -22.456 1.00 92.38 319 MET A C 1
ATOM 2599 O O . MET A 1 319 ? 22.301 20.595 -22.917 1.00 92.38 319 MET A O 1
ATOM 2603 N N . GLY A 1 320 ? 20.264 20.561 -21.951 1.00 92.06 320 GLY A N 1
ATOM 2604 C CA . GLY A 1 320 ? 20.007 21.999 -22.044 1.00 92.06 320 GLY A CA 1
ATOM 2605 C C . GLY A 1 320 ? 19.751 22.473 -23.480 1.00 92.06 320 GLY A C 1
ATOM 2606 O O . GLY A 1 320 ? 20.119 23.594 -23.815 1.00 92.06 320 GLY A O 1
ATOM 2607 N N . LEU A 1 321 ? 19.181 21.611 -24.328 1.00 90.88 321 LEU A N 1
ATOM 2608 C CA . LEU A 1 321 ? 18.847 21.901 -25.728 1.00 90.88 321 LEU A CA 1
ATOM 2609 C C . LEU A 1 321 ? 17.355 22.192 -25.894 1.00 90.88 321 LEU A C 1
ATOM 2611 O O . LEU A 1 321 ? 16.534 21.758 -25.078 1.00 90.88 321 LEU A O 1
ATOM 2615 N N . SER A 1 322 ? 17.002 22.873 -26.986 1.00 93.31 322 SER A N 1
ATOM 2616 C CA . SER A 1 322 ? 15.610 22.951 -27.418 1.00 93.31 322 SER A CA 1
ATOM 2617 C C . SER A 1 322 ? 15.157 21.570 -27.884 1.00 93.31 322 SER A C 1
ATOM 2619 O O . SER A 1 322 ? 15.943 20.789 -28.423 1.00 93.31 322 SER A O 1
ATOM 2621 N N . ILE A 1 323 ? 13.884 21.224 -27.690 1.00 93.12 323 ILE A N 1
ATOM 2622 C CA . ILE A 1 323 ? 13.389 19.916 -28.143 1.00 93.12 323 ILE A CA 1
ATOM 2623 C C . ILE A 1 323 ? 13.432 19.803 -29.678 1.00 93.12 323 ILE A C 1
ATOM 2625 O O . ILE A 1 323 ? 13.593 18.707 -30.213 1.00 93.12 323 ILE A O 1
ATOM 2629 N N . GLU A 1 324 ? 13.336 20.937 -30.370 1.00 94.06 324 GLU A N 1
ATOM 2630 C CA . GLU A 1 324 ? 13.461 21.116 -31.818 1.00 94.06 324 GLU A CA 1
ATOM 2631 C C . GLU A 1 324 ? 14.862 20.770 -32.341 1.00 94.06 324 GLU A C 1
ATOM 2633 O O . GLU A 1 324 ? 14.982 20.362 -33.492 1.00 94.06 324 GLU A O 1
ATOM 2638 N N . ASP A 1 325 ? 15.896 20.840 -31.493 1.00 91.56 325 ASP A N 1
ATOM 2639 C CA . ASP A 1 325 ? 17.266 20.436 -31.846 1.00 91.56 325 ASP A CA 1
ATOM 2640 C C . ASP A 1 325 ? 17.415 18.905 -31.939 1.00 91.56 325 ASP A C 1
ATOM 2642 O O . ASP A 1 325 ? 18.451 18.395 -32.370 1.00 91.56 325 ASP A O 1
ATOM 2646 N N . LEU A 1 326 ? 16.393 18.152 -31.515 1.00 93.56 326 LEU A N 1
ATOM 2647 C CA . LEU A 1 326 ? 16.349 16.695 -31.586 1.00 93.56 326 LEU A CA 1
ATOM 2648 C C . LEU A 1 326 ? 15.307 16.221 -32.608 1.00 93.56 326 LEU A C 1
ATOM 2650 O O . LEU A 1 326 ? 14.206 16.784 -32.642 1.00 93.56 326 LEU A O 1
ATOM 2654 N N . PRO A 1 327 ? 15.589 15.135 -33.361 1.00 94.31 327 PRO A N 1
ATOM 2655 C CA . PRO A 1 327 ? 14.666 14.575 -34.346 1.00 94.31 327 PRO A CA 1
ATOM 2656 C C . PRO A 1 327 ? 13.262 14.340 -33.784 1.00 94.31 327 PRO A C 1
ATOM 2658 O O . PRO A 1 327 ? 13.099 13.883 -32.656 1.00 94.31 327 PRO A O 1
ATOM 2661 N N . GLU A 1 328 ? 12.225 14.635 -34.567 1.00 92.69 328 GLU A N 1
ATOM 2662 C CA . GLU A 1 328 ? 10.844 14.402 -34.134 1.00 92.69 328 GLU A CA 1
ATOM 2663 C C . GLU A 1 328 ? 10.511 12.906 -34.056 1.00 92.69 328 GLU A C 1
ATOM 2665 O O . GLU A 1 328 ? 9.865 12.449 -33.108 1.00 92.69 328 GLU A O 1
ATOM 2670 N N . THR A 1 329 ? 11.015 12.134 -35.017 1.00 91.75 329 THR A N 1
ATOM 2671 C CA . THR A 1 329 ? 10.919 10.675 -35.070 1.00 91.75 329 THR A CA 1
ATOM 2672 C C . THR A 1 329 ? 12.183 10.024 -34.526 1.00 91.75 329 THR A C 1
ATOM 2674 O O . THR A 1 329 ? 13.276 10.573 -34.657 1.00 91.75 329 THR A O 1
ATOM 2677 N N . CYS A 1 330 ? 12.048 8.826 -33.948 1.00 92.81 330 CYS A N 1
ATOM 2678 C CA . CYS A 1 330 ? 13.203 8.076 -33.463 1.00 92.81 330 CYS A CA 1
ATOM 2679 C C . CYS A 1 330 ? 14.181 7.810 -34.621 1.00 92.81 330 CYS A C 1
ATOM 2681 O O . CYS A 1 330 ? 13.754 7.244 -35.627 1.00 92.81 330 CYS A O 1
ATOM 2683 N N . PRO A 1 331 ? 15.458 8.218 -34.508 1.00 93.00 331 PRO A N 1
ATOM 2684 C CA . PRO A 1 331 ? 16.441 8.026 -35.568 1.00 93.00 331 PRO A CA 1
ATOM 2685 C C . PRO A 1 331 ? 17.145 6.665 -35.481 1.00 93.00 331 PRO A C 1
ATOM 2687 O O . PRO A 1 331 ? 18.155 6.494 -36.156 1.00 93.00 331 PRO A O 1
ATOM 2690 N N . PHE A 1 332 ? 16.674 5.772 -34.604 1.00 93.12 332 PHE A N 1
ATOM 2691 C CA . PHE A 1 332 ? 17.313 4.500 -34.293 1.00 93.12 332 PHE A CA 1
ATOM 2692 C C . PHE A 1 332 ? 16.354 3.335 -34.534 1.00 93.12 332 PHE A C 1
ATOM 2694 O O . PHE A 1 332 ? 15.179 3.414 -34.159 1.00 93.12 332 PHE A O 1
ATOM 2701 N N . ASP A 1 333 ? 16.868 2.255 -35.107 1.00 92.56 333 ASP A N 1
ATOM 2702 C CA . ASP A 1 333 ? 16.171 0.978 -35.215 1.00 92.56 333 ASP A CA 1
ATOM 2703 C C . ASP A 1 333 ? 16.253 0.180 -33.904 1.00 92.56 333 ASP A C 1
ATOM 2705 O O . ASP A 1 333 ? 17.279 0.177 -33.218 1.00 92.56 333 ASP A O 1
ATOM 2709 N N . LEU A 1 334 ? 15.165 -0.499 -33.528 1.00 90.75 334 LEU A N 1
ATOM 2710 C CA . LEU A 1 334 ? 15.096 -1.179 -32.233 1.00 90.75 334 LEU A CA 1
ATOM 2711 C C . LEU A 1 334 ? 16.087 -2.346 -32.152 1.00 90.75 334 LEU A C 1
ATOM 2713 O O . LEU A 1 334 ? 16.865 -2.418 -31.203 1.00 90.75 334 LEU A O 1
ATOM 2717 N N . ASP A 1 335 ? 16.046 -3.253 -33.124 1.00 89.44 335 ASP A N 1
ATOM 2718 C CA . ASP A 1 335 ? 16.793 -4.510 -33.059 1.00 89.44 335 ASP A CA 1
ATOM 2719 C C . ASP A 1 335 ? 18.249 -4.336 -33.504 1.00 89.44 335 ASP A C 1
ATOM 2721 O O . ASP A 1 335 ? 19.157 -4.843 -32.848 1.00 89.44 335 ASP A O 1
ATOM 2725 N N . SER A 1 336 ? 18.488 -3.615 -34.603 1.00 91.00 336 SER A N 1
ATOM 2726 C CA . SER A 1 336 ? 19.826 -3.503 -35.200 1.00 91.00 336 SER A CA 1
ATOM 2727 C C . SER A 1 336 ? 20.724 -2.440 -34.562 1.00 91.00 336 SER A C 1
ATOM 2729 O O . SER A 1 336 ? 21.940 -2.502 -34.739 1.00 91.00 336 SER A O 1
ATOM 2731 N N . GLU A 1 337 ? 20.162 -1.495 -33.801 1.00 94.31 337 GLU A N 1
ATOM 2732 C CA . GLU A 1 337 ? 20.918 -0.372 -33.230 1.00 94.31 337 GLU A CA 1
ATOM 2733 C C . GLU A 1 337 ? 20.692 -0.217 -31.721 1.00 94.31 337 GLU A C 1
ATOM 2735 O O . GLU A 1 337 ? 21.633 -0.279 -30.926 1.00 94.31 337 GLU A O 1
ATOM 2740 N N . VAL A 1 338 ? 19.444 -0.039 -31.282 1.00 94.06 338 VAL A N 1
ATOM 2741 C CA . VAL A 1 338 ? 19.151 0.238 -29.867 1.00 94.06 338 VAL A CA 1
ATOM 2742 C C . VAL A 1 338 ? 19.540 -0.946 -28.984 1.00 94.06 338 VAL A C 1
ATOM 2744 O O . VAL A 1 338 ? 20.274 -0.758 -28.011 1.00 94.06 338 VAL A O 1
ATOM 2747 N N . LEU A 1 339 ? 19.105 -2.156 -29.337 1.00 92.44 339 LEU A N 1
ATOM 2748 C CA . LEU A 1 339 ? 19.385 -3.379 -28.576 1.00 92.44 339 LEU A CA 1
ATOM 2749 C C . LEU A 1 339 ? 20.706 -4.064 -28.957 1.00 92.44 339 LEU A C 1
ATOM 2751 O O . LEU A 1 339 ? 21.111 -5.002 -28.277 1.00 92.44 339 LEU A O 1
ATOM 2755 N N . ALA A 1 340 ? 21.394 -3.600 -30.002 1.00 93.62 340 ALA A N 1
ATOM 2756 C CA . ALA A 1 340 ? 22.678 -4.158 -30.407 1.00 93.62 340 ALA A CA 1
ATOM 2757 C C . ALA A 1 340 ? 23.772 -3.814 -29.382 1.00 93.62 340 ALA A C 1
ATOM 2759 O O . ALA A 1 340 ? 24.079 -2.641 -29.173 1.00 93.62 340 ALA A O 1
ATOM 2760 N N . GLU A 1 341 ? 24.356 -4.842 -28.760 1.00 86.44 341 GLU A N 1
ATOM 2761 C CA . GLU A 1 341 ? 25.257 -4.757 -27.597 1.00 86.44 341 GLU A CA 1
ATOM 2762 C C . GLU A 1 341 ? 26.409 -3.757 -27.795 1.00 86.44 341 GLU A C 1
ATOM 2764 O O . GLU A 1 341 ? 26.564 -2.831 -27.001 1.00 86.44 341 GLU A O 1
ATOM 2769 N N . ASP A 1 342 ? 27.109 -3.848 -28.927 1.00 86.00 342 ASP A N 1
ATOM 2770 C CA . ASP A 1 342 ? 28.291 -3.027 -29.232 1.00 86.00 342 ASP A CA 1
ATOM 2771 C C . ASP A 1 342 ? 27.996 -1.786 -30.090 1.00 86.00 342 ASP A C 1
ATOM 2773 O O . ASP A 1 342 ? 28.910 -1.081 -30.530 1.00 86.00 342 ASP A O 1
ATOM 2777 N N . TRP A 1 343 ? 26.726 -1.505 -30.387 1.00 94.62 343 TRP A N 1
ATOM 2778 C CA . TRP A 1 343 ? 26.391 -0.396 -31.275 1.00 94.62 343 TRP A CA 1
ATOM 2779 C C . TRP A 1 343 ? 26.339 0.933 -30.521 1.00 94.62 343 TRP A C 1
ATOM 2781 O O . TRP A 1 343 ? 25.714 1.044 -29.463 1.00 94.62 343 TRP A O 1
ATOM 2791 N N . LEU A 1 344 ? 26.941 1.975 -31.094 1.00 91.38 344 LEU A N 1
ATOM 2792 C CA . LEU A 1 344 ? 26.852 3.348 -30.605 1.00 91.38 344 LEU A CA 1
ATOM 2793 C C . LEU A 1 344 ? 26.614 4.308 -31.783 1.00 91.38 344 LEU A C 1
ATOM 2795 O O . LEU A 1 344 ? 27.209 4.121 -32.848 1.00 91.38 344 LEU A O 1
ATOM 2799 N N . PRO A 1 345 ? 25.789 5.359 -31.616 1.00 91.00 345 PRO A N 1
ATOM 2800 C CA . PRO A 1 345 ? 25.525 6.310 -32.685 1.00 91.00 345 PRO A CA 1
ATOM 2801 C C . PRO A 1 345 ? 26.797 7.031 -33.131 1.00 91.00 345 PRO A C 1
ATOM 2803 O O . PRO A 1 345 ? 27.587 7.490 -32.303 1.00 91.00 345 PRO A O 1
ATOM 2806 N N . THR A 1 346 ? 26.951 7.235 -34.439 1.00 83.00 346 THR A N 1
ATOM 2807 C CA . THR A 1 346 ? 27.963 8.159 -34.959 1.00 83.00 346 THR A CA 1
ATOM 2808 C C . THR A 1 346 ? 27.627 9.578 -34.504 1.00 83.00 346 THR A 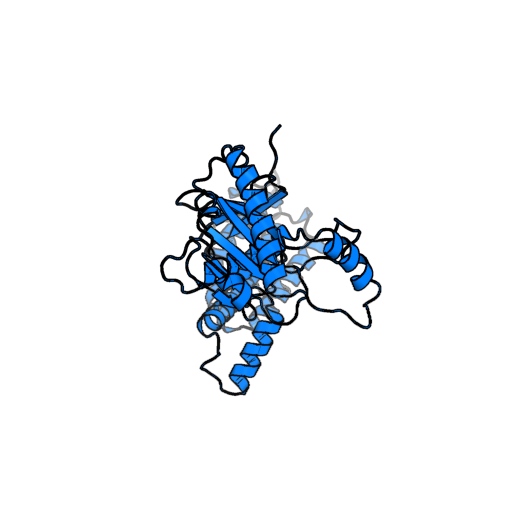C 1
ATOM 2810 O O . THR A 1 346 ? 26.491 10.036 -34.662 1.00 83.00 346 THR A O 1
ATOM 2813 N N . SER A 1 347 ? 28.601 10.275 -33.920 1.00 74.06 347 SER A N 1
ATOM 2814 C CA . SER A 1 347 ? 28.410 11.644 -33.457 1.00 74.06 347 SER A CA 1
ATOM 2815 C C . SER A 1 347 ? 28.170 12.586 -34.632 1.00 74.06 347 SER A C 1
ATOM 2817 O O . SER A 1 347 ? 28.904 12.583 -35.620 1.00 74.06 347 SER A O 1
ATOM 2819 N N . THR A 1 348 ? 27.145 13.428 -34.528 1.00 63.41 348 THR A N 1
ATOM 2820 C CA . THR A 1 348 ? 27.015 14.566 -35.438 1.00 63.41 348 THR A CA 1
ATOM 2821 C C . THR A 1 348 ? 27.894 15.674 -34.878 1.00 63.41 348 THR A C 1
ATOM 2823 O O . THR A 1 348 ? 27.540 16.284 -33.867 1.00 63.41 348 THR A O 1
ATOM 2826 N N . ALA A 1 349 ? 29.062 15.909 -35.481 1.00 48.09 349 ALA A N 1
ATOM 2827 C CA . ALA A 1 349 ? 29.826 17.114 -35.182 1.00 48.09 349 ALA A CA 1
ATOM 2828 C C . ALA A 1 349 ? 28.907 18.323 -35.412 1.00 48.09 349 ALA A C 1
ATOM 2830 O O . ALA A 1 349 ? 28.251 18.405 -36.451 1.00 48.09 349 ALA A O 1
ATOM 2831 N N . ARG A 1 350 ? 28.819 19.240 -34.440 1.00 47.53 350 ARG A N 1
ATOM 2832 C CA . ARG A 1 350 ? 28.212 20.549 -34.693 1.00 47.53 350 ARG A CA 1
ATOM 2833 C C . ARG A 1 350 ? 29.053 21.203 -35.786 1.00 47.53 350 ARG A C 1
ATOM 2835 O O . ARG A 1 350 ? 30.194 21.574 -35.521 1.00 47.53 350 ARG A O 1
ATOM 2842 N N . GLU A 1 351 ? 28.522 21.305 -37.001 1.00 36.78 351 GLU A N 1
ATOM 2843 C CA . GLU A 1 351 ? 29.072 22.240 -37.979 1.00 36.78 351 GLU A CA 1
ATOM 2844 C C . GLU A 1 351 ? 29.033 23.622 -37.321 1.00 36.78 351 GLU A C 1
ATOM 2846 O O . GLU A 1 351 ? 27.982 24.085 -36.873 1.00 36.78 351 GLU A O 1
ATOM 2851 N N . GLY A 1 352 ? 30.223 24.185 -37.111 1.00 36.66 352 GLY A N 1
ATOM 2852 C CA . GLY A 1 352 ? 30.423 25.386 -36.316 1.00 36.66 352 GLY A CA 1
ATOM 2853 C C . GLY A 1 352 ? 29.676 26.590 -36.884 1.00 36.66 352 GLY A C 1
ATOM 2854 O O . GLY A 1 352 ? 29.661 26.806 -38.096 1.00 36.66 352 GLY A O 1
ATOM 2855 N N . GLY A 1 353 ? 29.097 27.372 -35.974 1.00 31.73 353 GLY A N 1
ATOM 2856 C CA . GLY A 1 353 ? 28.751 28.777 -36.178 1.00 31.73 353 GLY A CA 1
ATOM 2857 C C . GLY A 1 353 ? 29.712 29.651 -35.396 1.00 31.73 353 GLY A C 1
ATOM 2858 O O . GLY A 1 353 ? 29.934 29.319 -34.207 1.00 31.73 353 GLY A O 1
#

Radius of gyration: 27.72 Å; chains: 1; bounding box: 62×58×74 Å

Sequence (353 aa):
MSNAARWTREFSTTSSFADDLGCLGAWVGPRTGPTQRTQGQKEDYVLRRVLVALRRQGRLNFPFTVHASERPDFVIAEASGSWGLEVTEAGSEWFQEKMTYWETSPPTTYSPMSSDDVVKEVRRAIEKKNAKYDKGGYQNSGMKYCNLAVYDNTHSFTTGHDAIARINDASLRGRFQQVFFVRDQKVYMDVLCNLSNQLEFEDITNDYSIDFAEWVREQVNLLHTGDMTRLDVEQLIEELSELARSQRRALRSHLQNLLLHLLKWRFQPDRSGPSWQGSIDNARDKINDLLMESPSIKDEFADIRKWYLRARRNAAREMGLSIEDLPETCPFDLDSEVLAEDWLPTSTAREGG

pLDDT: mean 82.89, std 14.25, range [31.73, 96.88]

Foldseek 3Di:
DDFAFPDKFKDAPVDDNLVSCPCFLLDFAQAPALPHGPDHDPLRVLVLLVVLLCVVVVNDAPTWMWTQGPPQRIWIADPVGIEAEHEWEQDDSVRSRVSNVCVVPNDPDDDADDLVSSLVSQLVRLVVVVVCLVVVRHVPPRGPFYEYEYEYPGPHPDDPPVSLLPNADQVSDDRHPKYWYDYDSKIWIRSHNDPVSDIDIDRCVLPCSNPVVVNVVVLVVCVVVVVPVPHPVVVVVVVVVVVVVVLLVQLLVLLLQLLLLLQCVAEVVVPDDDVSLVSNLVSLVSNVVSCVVPVVCVVVCQPVQVSNVNSLVVNCVVVVHDSVVDDNGRPDHVPPASNPNPHHDDHDDPPDD